Protein AF-A0A133YWJ7-F1 (afdb_monomer)

Sequence (205 aa):
YANGVYKGNLYKDGVDITANNYVNGIFYDENKRPANWWYDDGEAWYFFKYGKKLTGEGTDANGKHQFKNGKYLQGYKNNVFYQDGNPCNWWADDGYAWYFFKGGKKLTGYAVDGNGKRYFVNGKYANGVYNGNLYKDGVDASCNSYVNGIFYDENKKPANWWYDDGEAWYFFKNGKKLTGKGTDSNGKHQFKNGKYLTGYANNLF

Foldseek 3Di:
DDFQADPQFGDDPRDTDQAFADTPQFTAHNSSFGAQQWDQHPVGTFHDHRRFRDAAWDADPVGIFGGDRRFGDAADDPQAGDDRRFRAQQWDDRPPGTFHGRSRFGDAQWDQDPVGIFGGDSRFGDFADDPQFHGASRDGDAALEDTPQFHGHNSSFRDQQWDDSPVGTFHDHRRFRDAQWDQDPVGIAGGDRRDGDDDPPPDDD

Solvent-accessible surface area (backbone atoms only — not comparable to full-atom values): 11538 Å² total; per-residue (Å²): 116,52,72,42,80,54,99,90,40,34,20,50,82,59,41,79,54,77,59,64,44,73,39,97,79,30,33,25,38,70,83,67,40,57,27,69,42,76,43,71,78,85,86,51,75,29,33,24,51,79,10,32,59,30,65,46,82,49,71,59,98,92,42,81,32,32,26,46,75,11,34,62,24,72,45,76,54,95,85,28,32,24,46,82,14,33,60,25,69,43,78,43,70,78,85,86,52,76,29,32,21,48,76,11,32,60,29,65,46,80,50,71,55,99,90,40,75,29,33,27,47,74,12,36,63,25,68,42,72,55,97,92,40,39,18,42,79,11,33,86,45,70,56,54,36,73,33,93,78,31,31,22,30,84,84,62,39,59,25,70,42,78,44,65,71,86,84,52,75,30,31,24,50,77,12,30,60,29,67,46,82,48,71,59,98,91,41,80,45,47,27,53,72,13,36,77,60,76,87,84,80,88,81,78,135

Nearest PDB structures (foldseek):
  4nc0-assembly1_A  TM=2.814E-01  e=6.803E-05  Clostridioides difficile NAP07
  4nc1-assembly1_A  TM=3.451E-01  e=3.312E-03  Clostridioides difficile NAP07
  8ji0-assembly1_A  TM=2.334E-01  e=2.736E-04  Escherichia coli K-12
  7n9y-assembly1_A  TM=3.468E-01  e=6.643E-03  Clostridioides difficile
  4nbz-assembly1_A  TM=2.971E-01  e=5.359E-02  Clostridioides difficile

Radius of gyration: 31.42 Å; Cα contacts (8 Å, |Δi|>4): 425; chains: 1; bounding box: 76×27×89 Å

Secondary structure (DSSP, 8-state):
---EEETTEEEETTEE--SSEEETTEEE-TTSSB--SEEE-SSSEEEEETTEE--EEEEETTEEEEEETTEE--EEETTEEEETTEE--SEEE-SSSEEEEETTEE--EEEEETTEEEEEETTEE--EEETTEEEETTEEPPSSEEETTEEE-TTSSB--SEEE-SS-EEEEETTEE--EEEEETTEEEEEETTEE--S--SS--

Mean predicted aligned error: 7.0 Å

Structure (mmCIF, N/CA/C/O backbone):
data_AF-A0A133YWJ7-F1
#
_entry.id   AF-A0A133YWJ7-F1
#
loop_
_atom_site.group_PDB
_atom_site.id
_atom_site.type_symbol
_atom_site.label_atom_id
_atom_site.label_alt_id
_atom_site.label_comp_id
_atom_site.label_asym_id
_atom_site.label_entity_id
_atom_site.label_seq_id
_atom_site.pdbx_PDB_ins_code
_atom_site.Cartn_x
_atom_site.Cartn_y
_atom_site.Cartn_z
_atom_site.occupancy
_atom_site.B_iso_or_equiv
_atom_site.auth_seq_id
_atom_site.auth_comp_id
_atom_site.auth_asym_id
_atom_site.auth_atom_id
_atom_site.pdbx_PDB_model_num
ATOM 1 N N . TYR A 1 1 ? 17.029 -12.563 -47.677 1.00 65.06 1 TYR A N 1
ATOM 2 C CA . TYR A 1 1 ? 17.105 -11.088 -47.693 1.00 65.06 1 TYR A CA 1
ATOM 3 C C . TYR A 1 1 ? 17.969 -10.622 -46.530 1.00 65.06 1 TYR A C 1
ATOM 5 O O . TYR A 1 1 ? 18.006 -11.316 -45.520 1.00 65.06 1 TYR A O 1
ATOM 13 N N . ALA A 1 2 ? 18.732 -9.538 -46.689 1.00 70.06 2 ALA A N 1
ATOM 14 C CA . ALA A 1 2 ? 19.623 -9.045 -45.637 1.00 70.06 2 ALA A CA 1
ATOM 15 C C . ALA A 1 2 ? 18.807 -8.431 -44.486 1.00 70.06 2 ALA A C 1
ATOM 17 O O . ALA A 1 2 ? 17.955 -7.581 -44.734 1.00 70.06 2 ALA A O 1
ATOM 18 N N . ASN A 1 3 ? 19.082 -8.869 -43.254 1.00 79.75 3 ASN A N 1
ATOM 19 C CA . ASN A 1 3 ? 18.498 -8.343 -42.021 1.00 79.75 3 ASN A CA 1
ATOM 20 C C . ASN A 1 3 ? 19.629 -8.046 -41.031 1.00 79.75 3 ASN A C 1
ATOM 22 O O . ASN A 1 3 ? 20.323 -8.969 -40.601 1.00 79.75 3 ASN A O 1
ATOM 26 N N . GLY A 1 4 ? 19.820 -6.776 -40.678 1.00 79.50 4 GLY A N 1
ATOM 27 C CA . GLY A 1 4 ? 20.846 -6.321 -39.736 1.00 79.50 4 GLY A CA 1
ATOM 28 C C . GLY A 1 4 ? 21.771 -5.252 -40.314 1.00 79.50 4 GLY A C 1
ATOM 29 O O . GLY A 1 4 ? 21.503 -4.677 -41.368 1.00 79.50 4 GLY A O 1
ATOM 30 N N . VAL A 1 5 ? 22.863 -4.967 -39.601 1.00 81.44 5 VAL A N 1
ATOM 31 C CA . VAL A 1 5 ? 23.832 -3.945 -40.015 1.00 81.44 5 VAL A CA 1
ATOM 32 C C . VAL A 1 5 ? 24.815 -4.529 -41.031 1.00 81.44 5 VAL A C 1
ATOM 34 O O . VAL A 1 5 ? 25.518 -5.495 -40.738 1.00 81.44 5 VAL A O 1
ATOM 37 N N . TYR A 1 6 ? 24.905 -3.923 -42.212 1.00 82.31 6 TYR A N 1
ATOM 38 C CA . TYR A 1 6 ? 25.858 -4.281 -43.259 1.00 82.31 6 TYR A CA 1
ATOM 39 C C . TYR A 1 6 ? 26.487 -3.022 -43.855 1.00 82.31 6 TYR A C 1
ATOM 41 O O . TYR A 1 6 ? 25.778 -2.117 -44.285 1.00 82.31 6 TYR A O 1
ATOM 49 N N . LYS A 1 7 ? 27.826 -2.954 -43.867 1.00 84.38 7 LYS A N 1
ATOM 50 C CA . LYS A 1 7 ? 28.599 -1.790 -44.354 1.00 84.38 7 LYS A CA 1
ATOM 51 C C . LYS A 1 7 ? 28.110 -0.437 -43.790 1.00 84.38 7 LYS A C 1
ATOM 53 O O . LYS A 1 7 ? 28.123 0.567 -44.489 1.00 84.38 7 LYS A O 1
ATOM 58 N N . GLY A 1 8 ? 27.674 -0.416 -42.526 1.00 80.00 8 GLY A N 1
ATOM 59 C CA . GLY A 1 8 ? 27.181 0.795 -41.852 1.00 80.00 8 GLY A CA 1
ATOM 60 C C . GLY A 1 8 ? 25.720 1.161 -42.148 1.00 80.00 8 GLY A C 1
ATOM 61 O O . GLY A 1 8 ? 25.233 2.160 -41.626 1.00 80.00 8 GLY A O 1
ATOM 62 N N . ASN A 1 9 ? 25.007 0.355 -42.934 1.00 84.25 9 ASN A N 1
ATOM 63 C CA . ASN A 1 9 ? 23.579 0.513 -43.209 1.00 84.25 9 ASN A CA 1
ATOM 64 C C . ASN A 1 9 ? 22.761 -0.543 -42.472 1.00 84.25 9 ASN A C 1
ATOM 66 O O . ASN A 1 9 ? 23.254 -1.645 -42.231 1.00 84.25 9 ASN A O 1
ATOM 70 N N . LEU A 1 10 ? 21.529 -0.205 -42.094 1.00 85.50 10 LEU A N 1
ATOM 71 C CA . LEU A 1 10 ? 20.639 -1.097 -41.360 1.00 85.50 10 LEU A CA 1
ATOM 72 C C . LEU A 1 10 ? 19.588 -1.620 -42.331 1.00 85.50 10 LEU A C 1
ATOM 74 O O . LEU A 1 10 ? 18.776 -0.848 -42.822 1.00 85.50 10 LEU A O 1
ATOM 78 N N . TYR A 1 11 ? 19.584 -2.923 -42.589 1.00 85.00 11 TYR A N 1
ATOM 79 C CA . TYR A 1 11 ? 18.647 -3.527 -43.530 1.00 85.00 11 TYR A CA 1
ATOM 80 C C . TYR A 1 11 ? 17.537 -4.288 -42.816 1.00 85.00 11 TYR A C 1
ATOM 82 O O . TYR A 1 11 ? 17.804 -5.045 -41.877 1.00 85.00 11 TYR A O 1
ATOM 90 N N . LYS A 1 12 ? 16.309 -4.133 -43.312 1.00 86.31 12 LYS A N 1
ATOM 91 C CA . LYS A 1 12 ? 15.146 -4.954 -42.968 1.00 86.31 12 LYS A CA 1
ATOM 92 C C . LYS A 1 12 ? 14.494 -5.445 -44.252 1.00 86.31 12 LYS A C 1
ATOM 94 O O . LYS A 1 12 ? 14.131 -4.647 -45.108 1.00 86.31 12 LYS A O 1
ATOM 99 N N . ASP A 1 13 ? 14.415 -6.758 -44.408 1.00 86.50 13 ASP A N 1
ATOM 100 C CA . ASP A 1 13 ? 13.890 -7.445 -45.587 1.00 86.50 13 ASP A CA 1
ATOM 101 C C . ASP A 1 13 ? 14.530 -6.958 -46.901 1.00 86.50 13 ASP A C 1
ATOM 103 O O . ASP A 1 13 ? 13.908 -6.914 -47.958 1.00 86.50 13 ASP A O 1
ATOM 107 N N . GLY A 1 14 ? 15.826 -6.620 -46.841 1.00 82.19 14 GLY A N 1
ATOM 108 C CA . GLY A 1 14 ? 16.599 -6.107 -47.976 1.00 82.19 14 GLY A CA 1
ATOM 109 C C . GLY A 1 14 ? 16.454 -4.606 -48.251 1.00 82.19 14 GLY A C 1
ATOM 110 O O . GLY A 1 14 ? 17.109 -4.114 -49.166 1.00 82.19 14 GLY A O 1
ATOM 111 N N . VAL A 1 15 ? 15.664 -3.875 -47.460 1.00 84.38 15 VAL A N 1
ATOM 112 C CA . VAL A 1 15 ? 15.487 -2.417 -47.564 1.00 84.38 15 VAL A CA 1
ATOM 113 C C . VAL A 1 15 ? 16.365 -1.704 -46.537 1.00 84.38 15 VAL A C 1
ATOM 115 O O . VAL A 1 15 ? 16.374 -2.098 -45.373 1.00 84.38 15 VAL A O 1
ATOM 118 N N . ASP A 1 16 ? 17.109 -0.675 -46.960 1.00 84.75 16 ASP A N 1
ATOM 119 C CA . ASP A 1 16 ? 17.871 0.195 -46.049 1.00 84.75 16 ASP A CA 1
ATOM 120 C C . ASP A 1 16 ? 16.906 1.078 -45.248 1.00 84.75 16 ASP A C 1
ATOM 122 O O . ASP A 1 16 ? 16.029 1.738 -45.808 1.00 84.75 16 ASP A O 1
ATOM 126 N N . ILE A 1 17 ? 17.051 1.057 -43.930 1.00 83.12 17 ILE A N 1
ATOM 127 C CA . ILE A 1 17 ? 16.162 1.705 -42.975 1.00 83.12 17 ILE A CA 1
ATOM 128 C C . ILE A 1 17 ? 16.896 2.907 -42.380 1.00 83.12 17 ILE A C 1
ATOM 130 O O . ILE A 1 17 ? 17.969 2.782 -41.788 1.00 83.12 17 ILE A O 1
ATOM 134 N N . THR A 1 18 ? 16.291 4.084 -42.522 1.00 78.94 18 THR A N 1
ATOM 135 C CA . THR A 1 18 ? 16.864 5.371 -42.094 1.00 78.94 18 THR A CA 1
ATOM 136 C C . THR A 1 18 ? 16.248 5.927 -40.811 1.00 78.94 18 THR A C 1
ATOM 138 O O . THR A 1 18 ? 16.777 6.880 -40.250 1.00 78.94 18 THR A O 1
ATOM 141 N N . ALA A 1 19 ? 15.151 5.334 -40.337 1.00 82.31 19 ALA A N 1
ATOM 142 C CA . ALA A 1 19 ? 14.459 5.714 -39.109 1.00 82.31 19 ALA A CA 1
ATOM 143 C C . ALA A 1 19 ? 14.597 4.626 -38.036 1.00 82.31 19 ALA A C 1
ATOM 145 O O . ALA A 1 19 ? 14.927 3.480 -38.348 1.00 82.31 19 ALA A O 1
ATOM 146 N N . ASN A 1 20 ? 14.292 4.967 -36.780 1.00 86.56 20 ASN A N 1
ATOM 147 C CA . ASN A 1 20 ? 14.271 3.998 -35.686 1.00 86.56 20 ASN A CA 1
ATOM 148 C C . ASN A 1 20 ? 13.403 2.786 -36.059 1.00 86.56 20 ASN A C 1
ATOM 150 O O . ASN A 1 20 ? 12.271 2.942 -36.527 1.00 86.56 20 ASN A O 1
ATOM 154 N N . ASN A 1 21 ? 13.920 1.570 -35.886 1.00 88.81 21 ASN A N 1
ATOM 155 C CA . ASN A 1 21 ? 13.168 0.380 -36.273 1.00 88.81 21 ASN A CA 1
ATOM 156 C C . ASN A 1 21 ? 13.632 -0.881 -35.559 1.00 88.81 21 ASN A C 1
ATOM 158 O O . ASN A 1 21 ? 14.778 -1.010 -35.125 1.00 88.81 21 ASN A O 1
ATOM 162 N N . TYR A 1 22 ? 12.731 -1.857 -35.531 1.00 91.69 22 TYR A N 1
ATOM 163 C CA . TYR A 1 22 ? 13.053 -3.214 -35.134 1.00 91.69 22 TYR A CA 1
ATOM 164 C C . TYR A 1 22 ? 13.576 -4.018 -36.319 1.00 91.69 22 TYR A C 1
ATOM 166 O O . TYR A 1 22 ? 12.866 -4.214 -37.312 1.00 91.69 22 TYR A O 1
ATOM 174 N N . VAL A 1 23 ? 14.770 -4.580 -36.154 1.00 91.06 23 VAL A N 1
ATOM 175 C CA . VAL A 1 23 ? 15.363 -5.567 -37.059 1.00 91.06 23 VAL A CA 1
ATOM 176 C C . VAL A 1 23 ? 15.726 -6.802 -36.242 1.00 91.06 23 VAL A C 1
ATOM 178 O O . VAL A 1 23 ? 16.483 -6.711 -35.279 1.00 91.06 23 VAL A O 1
ATOM 181 N N . ASN A 1 24 ? 15.148 -7.959 -36.584 1.00 89.19 24 ASN A N 1
ATOM 182 C CA . ASN A 1 24 ? 15.329 -9.224 -35.852 1.00 89.19 24 ASN A CA 1
ATOM 183 C C . ASN A 1 24 ? 15.126 -9.101 -34.323 1.00 89.19 24 ASN A C 1
ATOM 185 O O . ASN A 1 24 ? 15.862 -9.691 -33.532 1.00 89.19 24 ASN A O 1
ATOM 189 N N . GLY A 1 25 ? 14.141 -8.304 -33.895 1.00 89.38 25 GLY A N 1
ATOM 190 C CA . GLY A 1 25 ? 13.827 -8.097 -32.476 1.00 89.38 25 GLY A CA 1
ATOM 191 C C . GLY A 1 25 ? 14.807 -7.195 -31.713 1.00 89.38 25 GLY A C 1
ATOM 192 O O . GLY A 1 25 ? 14.712 -7.106 -30.490 1.00 89.38 25 GLY A O 1
ATOM 193 N N . ILE A 1 26 ? 15.730 -6.527 -32.409 1.00 94.81 26 ILE A N 1
ATOM 194 C CA . ILE A 1 26 ? 16.601 -5.482 -31.864 1.00 94.81 26 ILE A CA 1
ATOM 195 C C . ILE A 1 26 ? 16.109 -4.135 -32.382 1.00 94.81 26 ILE A C 1
ATOM 197 O O . ILE A 1 26 ? 15.955 -3.949 -33.588 1.00 94.81 26 ILE A O 1
ATOM 201 N N . PHE A 1 27 ? 15.848 -3.213 -31.465 1.00 95.44 27 PHE A N 1
ATOM 202 C CA . PHE A 1 27 ? 15.519 -1.833 -31.773 1.00 95.44 27 PHE A CA 1
ATOM 203 C C . PHE A 1 27 ? 16.800 -1.040 -32.015 1.00 95.44 27 PHE A C 1
ATOM 205 O O . PHE A 1 27 ? 17.697 -1.020 -31.163 1.00 95.44 27 PHE A O 1
ATOM 212 N N . TYR A 1 28 ? 16.880 -0.410 -33.177 1.00 93.88 28 TYR A N 1
ATOM 213 C CA . TYR A 1 28 ? 17.980 0.459 -33.562 1.00 93.88 28 TYR A CA 1
ATOM 214 C C . TYR A 1 28 ? 17.525 1.913 -33.552 1.00 93.88 28 TYR A C 1
ATOM 216 O O . TYR A 1 28 ? 16.399 2.213 -33.949 1.00 93.88 28 TYR A O 1
ATOM 224 N N . ASP A 1 29 ? 18.417 2.792 -33.109 1.00 90.62 29 ASP A N 1
ATOM 225 C CA . ASP A 1 29 ? 18.231 4.235 -33.193 1.00 90.62 29 ASP A CA 1
ATOM 226 C C . ASP A 1 29 ? 18.556 4.785 -34.595 1.00 90.62 29 ASP A C 1
ATOM 228 O O . ASP A 1 29 ? 19.026 4.069 -35.483 1.00 90.62 29 ASP A O 1
ATOM 232 N N . GLU A 1 30 ? 18.337 6.084 -34.781 1.00 86.56 30 GLU A N 1
ATOM 233 C CA . GLU A 1 30 ? 18.621 6.841 -36.007 1.00 86.56 30 GLU A CA 1
ATOM 234 C C . GLU A 1 30 ? 20.092 6.760 -36.443 1.00 86.56 30 GLU A C 1
ATOM 236 O O . GLU A 1 30 ? 20.419 6.896 -37.621 1.00 86.56 30 GLU A O 1
ATOM 241 N N . ASN A 1 31 ? 20.990 6.467 -35.500 1.00 88.00 31 ASN A N 1
ATOM 242 C CA . ASN A 1 31 ? 22.411 6.274 -35.750 1.00 88.00 31 ASN A CA 1
ATOM 243 C C . ASN A 1 31 ? 22.755 4.814 -36.076 1.00 88.00 31 ASN A C 1
ATOM 245 O O . ASN A 1 31 ? 23.937 4.454 -36.083 1.00 88.00 31 ASN A O 1
ATOM 249 N N . LYS A 1 32 ? 21.747 3.967 -36.324 1.00 88.44 32 LYS A N 1
ATOM 250 C CA . LYS A 1 32 ? 21.881 2.544 -36.665 1.00 88.44 32 LYS A CA 1
ATOM 251 C C . LYS A 1 32 ? 22.604 1.751 -35.572 1.00 88.44 32 LYS A C 1
ATOM 253 O O . LYS A 1 32 ? 23.238 0.728 -35.845 1.00 88.44 32 LYS A O 1
ATOM 258 N N . ARG A 1 33 ? 22.505 2.201 -34.317 1.00 90.75 33 ARG A N 1
ATOM 259 C CA . ARG A 1 33 ? 23.056 1.526 -33.136 1.00 90.75 33 ARG A CA 1
ATOM 260 C C . ARG A 1 33 ? 21.929 0.869 -32.340 1.00 90.75 33 ARG A C 1
ATOM 262 O O . ARG A 1 33 ? 20.843 1.437 -32.255 1.00 90.75 33 ARG A O 1
ATOM 269 N N . PRO A 1 34 ? 22.149 -0.319 -31.743 1.00 94.19 34 PRO A N 1
ATOM 270 C CA . PRO A 1 34 ? 21.176 -0.897 -30.825 1.00 94.19 34 PRO A CA 1
ATOM 271 C C . PRO A 1 34 ? 20.862 0.092 -29.701 1.00 94.19 34 PRO A C 1
ATOM 273 O O . PRO A 1 34 ? 21.772 0.551 -29.007 1.00 94.19 34 PRO A O 1
ATOM 276 N N . ALA A 1 35 ? 19.583 0.400 -29.515 1.00 96.25 35 ALA A N 1
ATOM 277 C CA . ALA A 1 35 ? 19.130 1.396 -28.557 1.00 96.25 35 ALA A CA 1
ATOM 278 C C . ALA A 1 35 ? 19.584 1.071 -27.125 1.00 96.25 35 ALA A C 1
ATOM 280 O O . ALA A 1 35 ? 19.478 -0.065 -26.654 1.00 96.25 35 ALA A O 1
ATOM 281 N N . ASN A 1 36 ? 20.094 2.075 -26.416 1.00 96.31 36 ASN A N 1
ATOM 282 C CA . ASN A 1 36 ? 20.648 1.904 -25.071 1.00 96.31 36 ASN A CA 1
ATOM 283 C C . ASN A 1 36 ? 20.234 3.040 -24.124 1.00 96.31 36 ASN A C 1
ATOM 285 O O . ASN A 1 36 ? 21.063 3.582 -23.395 1.00 96.31 36 ASN A O 1
ATOM 289 N N . TRP A 1 37 ? 18.967 3.446 -24.214 1.00 96.88 37 TRP A N 1
ATOM 290 C CA . TRP A 1 37 ? 18.358 4.522 -23.435 1.00 96.88 37 TRP A CA 1
ATOM 291 C C . TRP A 1 37 ? 16.828 4.488 -23.573 1.00 96.88 37 TRP A C 1
ATOM 293 O O . TRP A 1 37 ? 16.269 3.519 -24.086 1.00 96.88 37 TRP A O 1
ATOM 303 N N . TRP A 1 38 ? 16.148 5.547 -23.139 1.00 97.50 38 TRP A N 1
ATOM 304 C CA . TRP A 1 38 ? 14.760 5.830 -23.492 1.00 97.50 38 TRP A CA 1
ATOM 305 C C . TRP A 1 38 ? 14.619 6.158 -24.981 1.00 97.50 38 TRP A C 1
ATOM 307 O O . TRP A 1 38 ? 15.254 7.091 -25.465 1.00 97.50 38 TRP A O 1
ATOM 317 N N . TYR A 1 39 ? 13.755 5.423 -25.677 1.00 96.69 39 TYR A N 1
ATOM 318 C CA . TYR A 1 39 ? 13.345 5.716 -27.049 1.00 96.69 39 TYR A CA 1
ATOM 319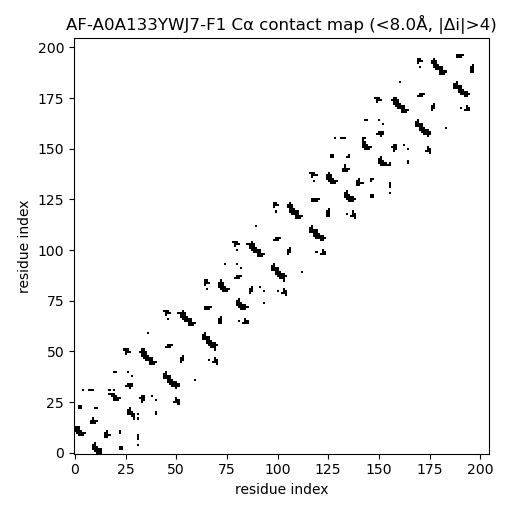 C C . TYR A 1 39 ? 11.846 5.482 -27.214 1.00 96.69 39 TYR A C 1
ATOM 321 O O . TYR A 1 39 ? 11.288 4.576 -26.590 1.00 96.69 39 TYR A O 1
ATOM 329 N N . ASP A 1 40 ? 11.218 6.274 -28.077 1.00 95.31 40 ASP A N 1
ATOM 330 C CA . ASP A 1 40 ? 9.896 5.974 -28.618 1.00 95.31 40 ASP A CA 1
ATOM 331 C C . ASP A 1 40 ? 10.038 4.946 -29.746 1.00 95.31 40 ASP A C 1
ATOM 333 O O . ASP A 1 40 ? 10.771 5.174 -30.714 1.00 95.31 40 ASP A O 1
ATOM 337 N N . ASP A 1 41 ? 9.382 3.797 -29.598 1.00 94.00 41 ASP A N 1
ATOM 338 C CA . ASP A 1 41 ? 9.412 2.724 -30.593 1.00 94.00 41 ASP A CA 1
ATOM 339 C C . ASP A 1 41 ? 8.227 2.749 -31.569 1.00 94.00 41 ASP A C 1
ATOM 341 O O . ASP A 1 41 ? 8.074 1.827 -32.374 1.00 94.00 41 ASP A O 1
ATOM 345 N N . GLY A 1 42 ? 7.420 3.812 -31.514 1.00 92.19 42 GLY A N 1
ATOM 346 C CA . GLY A 1 42 ? 6.211 4.013 -32.307 1.00 92.19 42 GLY A CA 1
ATOM 347 C C . GLY A 1 42 ? 4.929 3.596 -31.586 1.00 92.19 42 GLY A C 1
ATOM 348 O O . GLY A 1 42 ? 3.848 3.999 -32.009 1.00 92.19 42 GLY A O 1
ATOM 349 N N . GLU A 1 43 ? 5.027 2.820 -30.502 1.00 93.94 43 GLU A N 1
ATOM 350 C CA . GLU A 1 43 ? 3.898 2.514 -29.615 1.00 93.94 43 GLU A CA 1
ATOM 351 C C . GLU A 1 43 ? 3.939 3.400 -28.365 1.00 93.94 43 GLU A C 1
ATOM 353 O O . GLU A 1 43 ? 2.931 3.991 -27.975 1.00 93.94 43 GLU A O 1
ATOM 358 N N . ALA A 1 44 ? 5.108 3.485 -27.725 1.00 96.69 44 ALA A N 1
ATOM 359 C CA . ALA A 1 44 ? 5.353 4.351 -26.580 1.00 96.69 44 ALA A CA 1
ATOM 360 C C . ALA A 1 44 ? 6.860 4.499 -26.307 1.00 96.69 44 ALA A C 1
ATOM 362 O O . ALA A 1 44 ? 7.711 3.857 -26.915 1.00 96.69 44 ALA A O 1
ATOM 363 N N . TRP A 1 45 ? 7.190 5.273 -25.273 1.00 97.25 45 TRP A N 1
ATOM 364 C CA . TRP A 1 45 ? 8.548 5.354 -24.737 1.00 97.25 45 TRP A CA 1
ATOM 365 C C . TRP A 1 45 ? 8.935 4.116 -23.929 1.00 97.25 45 TRP A C 1
ATOM 367 O O . TRP A 1 45 ? 8.262 3.779 -22.952 1.00 97.25 45 TRP A O 1
ATOM 377 N N . TYR A 1 46 ? 10.050 3.478 -24.266 1.00 98.12 46 TYR A N 1
ATOM 378 C CA . TYR A 1 46 ? 10.617 2.360 -23.514 1.00 98.12 46 TYR A CA 1
ATOM 379 C C . TYR A 1 46 ? 12.105 2.578 -23.255 1.00 98.12 46 TYR A C 1
ATOM 381 O O . TYR A 1 46 ? 12.820 3.155 -24.069 1.00 98.12 46 TYR A O 1
ATOM 389 N N . PHE A 1 47 ? 12.581 2.086 -22.119 1.00 98.25 47 PHE A N 1
ATOM 390 C CA . PHE A 1 47 ? 13.990 2.006 -21.796 1.00 98.25 47 PHE A CA 1
ATOM 391 C C . PHE A 1 47 ? 14.585 0.743 -22.415 1.00 98.25 47 PHE A C 1
ATOM 393 O O . PHE A 1 47 ? 14.168 -0.382 -22.109 1.00 98.25 47 PHE A O 1
ATOM 400 N N . PHE A 1 48 ? 15.573 0.924 -23.278 1.00 98.12 48 PHE A N 1
ATOM 401 C CA . PHE A 1 48 ? 16.275 -0.142 -23.970 1.00 98.12 48 PHE A CA 1
ATOM 402 C C . PHE A 1 48 ? 17.674 -0.348 -23.400 1.00 98.12 48 PHE A C 1
ATOM 404 O O . PHE A 1 48 ? 18.342 0.589 -22.967 1.00 98.12 48 PHE A O 1
ATOM 411 N N . LYS A 1 49 ? 18.142 -1.593 -23.458 1.00 97.56 49 LYS A N 1
ATOM 412 C CA . LYS A 1 49 ? 19.540 -1.957 -23.246 1.00 97.56 49 LYS A CA 1
ATOM 413 C C . LYS A 1 49 ? 19.954 -2.947 -24.323 1.00 97.56 49 LYS A C 1
ATOM 415 O O . LYS A 1 49 ? 19.313 -3.987 -24.480 1.00 97.56 49 LYS A O 1
ATOM 420 N N . TYR A 1 50 ? 21.000 -2.616 -25.076 1.00 95.81 50 TYR A N 1
ATOM 421 C CA . TYR A 1 50 ? 21.453 -3.400 -26.236 1.00 95.81 50 TYR A CA 1
ATOM 422 C C . TYR A 1 50 ? 20.323 -3.696 -27.245 1.00 95.81 50 TYR A C 1
ATOM 424 O O . TYR A 1 50 ? 20.180 -4.812 -27.744 1.00 95.81 50 TYR A O 1
ATOM 432 N N . GLY A 1 51 ? 19.482 -2.691 -27.495 1.00 95.81 51 GLY A N 1
ATOM 433 C CA . GLY A 1 51 ? 18.349 -2.718 -28.417 1.00 95.81 51 GLY A CA 1
ATOM 434 C C . GLY A 1 51 ? 17.163 -3.576 -27.974 1.00 95.81 51 GLY A C 1
ATOM 435 O O . GLY A 1 51 ? 16.248 -3.792 -28.760 1.00 95.81 51 GLY A O 1
ATOM 436 N N . LYS A 1 52 ? 17.129 -4.059 -26.727 1.00 97.56 52 LYS A N 1
ATOM 437 C CA . LYS A 1 52 ? 15.969 -4.769 -26.160 1.00 97.56 52 LYS A CA 1
ATOM 438 C C . LYS A 1 52 ? 15.336 -3.965 -25.034 1.00 97.56 52 LYS A C 1
ATOM 440 O O . LYS A 1 52 ? 16.058 -3.385 -24.225 1.00 97.56 52 LYS A O 1
ATOM 445 N N . LYS A 1 53 ? 14.001 -3.977 -24.945 1.00 98.19 53 LYS A N 1
ATOM 446 C CA . LYS A 1 53 ? 13.259 -3.400 -23.813 1.00 98.19 53 LYS A CA 1
ATOM 447 C C . LYS A 1 53 ? 13.777 -4.014 -22.510 1.00 98.19 53 LYS A C 1
ATOM 449 O O . LYS A 1 53 ? 13.756 -5.235 -22.335 1.00 98.19 53 LYS A O 1
ATOM 454 N N . LEU A 1 54 ? 14.281 -3.183 -21.604 1.00 98.25 54 LEU A N 1
ATOM 455 C CA . LEU A 1 54 ? 14.972 -3.656 -20.410 1.00 98.25 54 LEU A CA 1
ATOM 456 C C . LEU A 1 54 ? 13.997 -4.321 -19.430 1.00 98.25 54 LEU A C 1
ATOM 458 O O . LEU A 1 54 ? 12.973 -3.755 -19.057 1.00 98.25 54 LEU A O 1
ATOM 462 N N . THR A 1 55 ? 14.359 -5.506 -18.948 1.00 97.75 55 THR A N 1
ATOM 463 C CA . THR A 1 55 ? 13.796 -6.081 -17.723 1.00 97.75 55 THR A CA 1
ATOM 464 C C . THR A 1 55 ? 14.937 -6.323 -16.750 1.00 97.75 55 THR A C 1
ATOM 466 O O . THR A 1 55 ? 15.906 -6.997 -17.088 1.00 97.75 55 THR A O 1
ATOM 469 N N . GLY A 1 56 ? 14.830 -5.766 -15.548 1.00 96.88 56 GLY A N 1
ATOM 470 C CA . GLY A 1 56 ? 15.910 -5.752 -14.569 1.00 96.88 56 GLY A CA 1
ATOM 471 C C . GLY A 1 56 ? 16.391 -4.342 -14.270 1.00 96.88 56 GLY A C 1
ATOM 472 O O . GLY A 1 56 ? 15.630 -3.387 -14.338 1.00 96.88 56 GLY A O 1
ATOM 473 N N . GLU A 1 57 ? 17.647 -4.227 -13.876 1.00 97.75 57 GLU A N 1
ATOM 474 C CA . GLU A 1 57 ? 18.215 -2.983 -13.375 1.00 97.75 57 GLU A CA 1
ATOM 475 C C . GLU A 1 57 ? 18.793 -2.119 -14.503 1.00 97.75 57 GLU A C 1
ATOM 477 O O . GLU A 1 57 ? 19.540 -2.614 -15.355 1.00 97.75 57 GLU A O 1
ATOM 482 N N . GLY A 1 58 ? 18.458 -0.830 -14.492 1.00 97.31 58 GLY A N 1
ATOM 483 C CA . GLY A 1 58 ? 18.951 0.171 -15.435 1.00 97.31 58 GLY A CA 1
ATOM 484 C C . GLY A 1 58 ? 19.212 1.504 -14.744 1.00 97.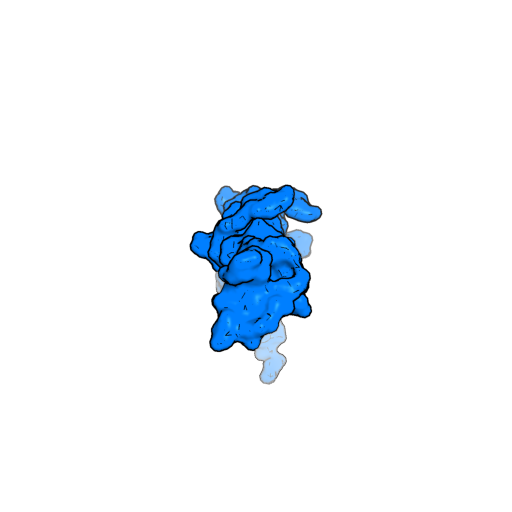31 58 GLY A C 1
ATOM 485 O O . GLY A 1 58 ? 18.747 1.727 -13.627 1.00 97.31 58 GLY A O 1
ATOM 486 N N . THR A 1 59 ? 19.956 2.375 -15.417 1.00 97.75 59 THR A N 1
ATOM 487 C CA . THR A 1 59 ? 20.238 3.730 -14.942 1.00 97.75 59 THR A CA 1
ATOM 488 C C . THR A 1 59 ? 19.855 4.706 -16.035 1.00 97.75 59 THR A C 1
ATOM 490 O O . THR A 1 59 ? 20.353 4.574 -17.153 1.00 97.75 59 THR A O 1
ATOM 493 N N . ASP A 1 60 ? 18.997 5.666 -15.712 1.00 96.50 60 ASP A N 1
ATOM 494 C CA . ASP A 1 60 ? 18.704 6.806 -16.573 1.00 96.50 60 ASP A CA 1
ATOM 495 C C . ASP A 1 60 ? 19.112 8.126 -15.899 1.00 96.50 60 ASP A C 1
ATOM 497 O O . ASP A 1 60 ? 19.877 8.131 -14.932 1.00 96.50 60 ASP A O 1
ATOM 501 N N . ALA A 1 61 ? 18.640 9.258 -16.426 1.00 96.62 61 ALA A N 1
ATOM 502 C CA . ALA A 1 61 ? 18.952 10.579 -15.887 1.00 96.62 61 ALA A CA 1
ATOM 503 C C . ALA A 1 61 ? 18.464 10.790 -14.438 1.00 96.62 61 ALA A C 1
ATOM 505 O O . ALA A 1 61 ? 19.035 11.613 -13.726 1.00 96.62 61 ALA A O 1
ATOM 506 N N . ASN A 1 62 ? 17.453 10.040 -13.988 1.00 94.56 62 ASN A N 1
ATOM 507 C CA . ASN A 1 62 ? 16.892 10.110 -12.635 1.00 94.56 62 ASN A CA 1
ATOM 508 C C . ASN A 1 62 ? 17.555 9.116 -11.668 1.00 94.56 62 ASN A C 1
ATOM 510 O O . ASN A 1 62 ? 17.238 9.087 -10.476 1.00 94.56 62 ASN A O 1
ATOM 514 N N . GLY A 1 63 ? 18.513 8.332 -12.163 1.00 96.50 63 GLY A N 1
ATOM 515 C CA . GLY A 1 63 ? 19.296 7.397 -11.381 1.00 96.50 63 GLY A CA 1
ATOM 516 C C . GLY A 1 63 ? 18.938 5.948 -11.671 1.00 96.50 63 GLY A C 1
ATOM 517 O O . GLY A 1 63 ? 18.602 5.556 -12.787 1.00 96.50 63 GLY A O 1
ATOM 518 N N . LYS A 1 64 ? 19.149 5.113 -10.658 1.00 97.81 64 LYS A N 1
ATOM 519 C C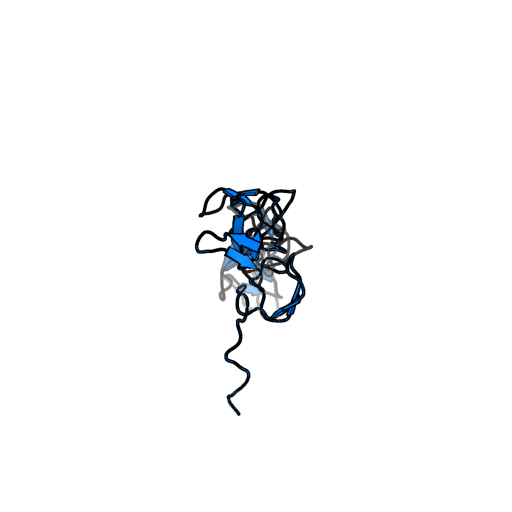A . LYS A 1 64 ? 19.121 3.660 -10.777 1.00 97.81 64 LYS A CA 1
ATOM 520 C C . LYS A 1 64 ? 17.732 3.123 -10.445 1.00 97.81 64 LYS A C 1
ATOM 522 O O . LYS A 1 64 ? 17.263 3.295 -9.323 1.00 97.81 64 LYS A O 1
ATOM 527 N N . HIS A 1 65 ? 17.129 2.391 -11.376 1.00 97.88 65 HIS A N 1
ATOM 528 C CA . HIS A 1 65 ? 15.753 1.907 -11.272 1.00 97.88 65 HIS A CA 1
ATOM 529 C C . HIS A 1 65 ? 15.617 0.443 -11.710 1.00 97.88 65 HIS A C 1
ATOM 531 O O . HIS A 1 65 ? 16.464 -0.122 -12.408 1.00 97.88 65 HIS A O 1
ATOM 537 N N . GLN A 1 66 ? 14.526 -0.191 -11.287 1.00 98.25 66 GLN A N 1
ATOM 538 C CA . GLN A 1 66 ? 14.076 -1.470 -11.824 1.00 98.25 66 GLN A CA 1
ATOM 539 C C . GLN A 1 66 ? 13.103 -1.237 -12.976 1.00 98.25 66 GLN A C 1
ATOM 541 O O . GLN A 1 66 ? 12.222 -0.385 -12.900 1.00 98.25 66 GLN A O 1
ATOM 546 N N . PHE A 1 67 ? 13.231 -2.055 -14.011 1.00 98.44 67 PHE A N 1
ATOM 547 C CA . PHE A 1 67 ? 12.419 -2.012 -15.213 1.00 98.44 67 PHE A CA 1
ATOM 548 C C . PHE A 1 67 ? 11.755 -3.363 -15.467 1.00 98.44 67 PHE A C 1
ATOM 550 O O . PHE A 1 67 ? 12.299 -4.425 -15.137 1.00 98.44 67 PHE A O 1
ATOM 557 N N . LYS A 1 68 ? 10.586 -3.323 -16.101 1.00 98.06 68 LYS A N 1
ATOM 558 C CA . LYS A 1 68 ? 9.880 -4.483 -16.643 1.00 98.06 68 LYS A CA 1
ATOM 559 C C . LYS A 1 68 ? 9.402 -4.137 -18.043 1.00 98.06 68 LYS A C 1
ATOM 561 O O . LYS A 1 68 ? 8.615 -3.213 -18.217 1.00 98.06 68 LYS A O 1
ATOM 566 N N . ASN A 1 69 ? 9.887 -4.886 -19.030 1.00 97.25 69 ASN A N 1
ATOM 567 C CA . ASN A 1 69 ? 9.579 -4.667 -20.443 1.00 97.25 69 ASN A CA 1
ATOM 568 C C . ASN A 1 69 ? 9.760 -3.199 -20.886 1.00 97.25 69 ASN A C 1
ATOM 570 O O . ASN A 1 69 ? 8.898 -2.616 -21.535 1.00 97.25 69 ASN A O 1
ATOM 574 N N . GLY A 1 70 ? 10.874 -2.583 -20.486 1.00 97.81 70 GLY A N 1
ATOM 575 C CA . GLY A 1 70 ? 11.246 -1.219 -20.859 1.00 97.81 70 GLY A CA 1
ATOM 576 C C . GLY A 1 70 ? 10.445 -0.117 -20.165 1.00 97.81 70 GLY A C 1
ATOM 577 O O . GLY A 1 70 ? 10.660 1.051 -20.452 1.00 97.81 70 GLY A O 1
ATOM 578 N N . LYS A 1 71 ? 9.542 -0.437 -19.241 1.00 98.38 71 LYS A N 1
ATOM 579 C CA . LYS A 1 71 ? 8.901 0.554 -18.368 1.00 98.38 71 LYS A CA 1
ATOM 580 C C . LYS A 1 71 ? 9.496 0.462 -16.975 1.00 98.38 71 LYS A C 1
ATOM 582 O O . LYS A 1 71 ? 9.991 -0.601 -16.594 1.00 98.38 71 LYS A O 1
ATOM 587 N N . TYR A 1 72 ? 9.423 1.544 -16.206 1.00 98.19 72 TYR A N 1
ATOM 588 C CA . TYR A 1 72 ? 9.698 1.465 -14.778 1.00 98.19 72 TYR A CA 1
ATOM 589 C C . TYR A 1 72 ? 8.835 0.377 -14.133 1.00 98.19 72 TYR A C 1
ATOM 591 O O . TYR A 1 72 ? 7.664 0.197 -14.470 1.00 98.19 72 TYR A O 1
ATOM 599 N N . LEU A 1 73 ? 9.435 -0.395 -13.232 1.00 98.25 73 LEU A N 1
ATOM 600 C CA . LEU A 1 73 ? 8.748 -1.481 -12.555 1.00 98.25 73 LEU A CA 1
ATOM 601 C C . LEU A 1 73 ? 7.685 -0.914 -11.604 1.00 98.25 73 LEU A C 1
ATOM 603 O O . LEU A 1 73 ? 8.013 -0.188 -10.667 1.00 98.25 73 LEU A O 1
ATOM 607 N N . GLN A 1 74 ? 6.443 -1.342 -11.813 1.00 97.50 74 GLN A N 1
ATOM 608 C CA . GLN A 1 74 ? 5.340 -1.212 -10.868 1.00 97.50 74 GLN A CA 1
ATOM 609 C C . GLN A 1 74 ? 4.998 -2.606 -10.326 1.00 97.50 74 GLN A C 1
ATOM 611 O O . GLN A 1 74 ? 4.772 -3.539 -11.105 1.00 97.50 74 GLN A O 1
ATOM 616 N N . GLY A 1 75 ? 4.958 -2.759 -9.004 1.00 97.56 75 GLY A N 1
ATOM 617 C CA . GLY A 1 75 ? 4.571 -4.003 -8.339 1.00 97.56 75 GLY A CA 1
ATOM 618 C C . GLY A 1 75 ? 5.712 -4.745 -7.643 1.00 97.56 75 GLY A C 1
ATOM 619 O O . GLY A 1 75 ? 6.799 -4.216 -7.411 1.00 97.56 75 GLY A O 1
ATOM 620 N N . TYR A 1 76 ? 5.446 -5.995 -7.265 1.00 97.56 76 TYR A N 1
ATOM 621 C CA . TYR A 1 76 ? 6.371 -6.792 -6.463 1.00 97.56 76 TYR A CA 1
ATOM 622 C C . TYR A 1 76 ? 7.507 -7.420 -7.275 1.00 97.56 76 TYR A C 1
ATOM 624 O O . TYR A 1 76 ? 7.295 -8.054 -8.308 1.00 97.56 76 TYR A O 1
ATOM 632 N N . LYS A 1 77 ? 8.718 -7.337 -6.721 1.00 97.00 77 LYS A N 1
ATOM 633 C CA . LYS A 1 77 ? 9.887 -8.130 -7.109 1.00 97.00 77 LYS A CA 1
ATOM 634 C C . LYS A 1 77 ? 10.634 -8.540 -5.847 1.00 97.00 77 LYS A C 1
ATOM 636 O O . LYS A 1 77 ? 11.005 -7.687 -5.050 1.00 97.00 77 LYS A O 1
ATOM 641 N N . ASN A 1 78 ? 10.854 -9.842 -5.657 1.00 95.62 78 ASN A N 1
ATOM 642 C CA . ASN A 1 78 ? 11.560 -10.392 -4.490 1.00 95.62 78 ASN A CA 1
ATOM 643 C C . ASN A 1 78 ? 11.015 -9.863 -3.145 1.00 95.62 78 ASN A C 1
ATOM 645 O O . ASN A 1 78 ? 11.781 -9.445 -2.279 1.00 95.62 78 ASN A O 1
ATOM 649 N N . ASN A 1 79 ? 9.686 -9.849 -2.982 1.00 95.88 79 ASN A N 1
ATOM 650 C CA . ASN A 1 79 ? 8.983 -9.338 -1.793 1.00 95.88 79 ASN A CA 1
ATOM 651 C C . ASN A 1 79 ? 9.209 -7.845 -1.474 1.00 95.88 79 ASN A C 1
ATOM 653 O O . ASN A 1 79 ? 8.888 -7.394 -0.375 1.00 95.88 79 ASN A O 1
ATOM 657 N N . VAL A 1 80 ? 9.731 -7.071 -2.426 1.00 98.06 80 VAL A N 1
ATOM 658 C CA . VAL A 1 80 ? 9.830 -5.611 -2.361 1.00 98.06 80 VAL A CA 1
ATOM 659 C C . VAL A 1 80 ? 8.841 -5.038 -3.367 1.00 98.06 80 VAL A C 1
ATOM 661 O O . VAL A 1 80 ? 8.840 -5.429 -4.535 1.00 98.06 80 VAL A O 1
ATOM 664 N N . PHE A 1 81 ? 7.970 -4.150 -2.906 1.00 98.50 81 PHE A N 1
ATOM 665 C CA . PHE A 1 81 ? 7.042 -3.418 -3.753 1.00 98.50 81 PHE A CA 1
ATOM 666 C C . PHE A 1 81 ? 7.743 -2.211 -4.369 1.00 98.50 81 PHE A C 1
ATOM 668 O O . PHE A 1 81 ? 8.324 -1.387 -3.654 1.00 98.50 81 PHE A O 1
ATOM 675 N N . TYR A 1 82 ? 7.682 -2.119 -5.691 1.00 98.50 82 TYR A N 1
ATOM 676 C CA . TYR A 1 82 ? 8.237 -1.022 -6.460 1.00 98.50 82 TYR A CA 1
ATOM 677 C C . TYR A 1 82 ? 7.127 -0.121 -6.992 1.00 98.50 82 TYR A C 1
ATOM 679 O O . TYR A 1 82 ? 6.092 -0.602 -7.456 1.00 98.50 82 TYR A O 1
ATOM 687 N N . GLN A 1 83 ? 7.388 1.178 -6.948 1.00 97.62 83 GLN A N 1
ATOM 688 C CA . GLN A 1 83 ? 6.616 2.208 -7.622 1.00 97.62 83 GLN A CA 1
ATOM 689 C C . GLN A 1 83 ? 7.591 3.075 -8.408 1.00 97.62 83 GLN A C 1
ATOM 691 O O . GLN A 1 83 ? 8.638 3.455 -7.878 1.00 97.62 83 GLN A O 1
ATOM 696 N N . ASP A 1 84 ? 7.288 3.306 -9.683 1.00 96.44 84 ASP A N 1
ATOM 697 C CA . ASP A 1 84 ? 8.166 4.042 -10.601 1.00 96.44 84 ASP A CA 1
ATOM 698 C C . ASP A 1 84 ? 9.610 3.511 -10.581 1.00 96.44 84 ASP A C 1
ATOM 700 O O . ASP A 1 84 ? 10.588 4.253 -10.554 1.00 96.44 84 ASP A O 1
ATOM 704 N N . GLY A 1 85 ? 9.756 2.181 -10.532 1.00 97.56 85 GLY A N 1
ATOM 705 C CA . GLY A 1 85 ? 11.056 1.515 -10.585 1.00 97.56 85 GLY A CA 1
ATOM 706 C C . GLY A 1 85 ? 11.878 1.606 -9.299 1.00 97.56 85 GLY A C 1
ATOM 707 O O . GLY A 1 85 ? 12.977 1.047 -9.252 1.00 97.56 85 GLY A O 1
ATOM 708 N N . ASN A 1 86 ? 11.350 2.214 -8.234 1.00 98.25 86 ASN A N 1
ATOM 709 C CA . ASN A 1 86 ? 12.015 2.372 -6.940 1.00 98.25 86 ASN A CA 1
ATOM 710 C C . ASN A 1 86 ? 11.270 1.623 -5.828 1.00 98.25 86 ASN A C 1
ATOM 712 O O . ASN A 1 86 ? 10.045 1.534 -5.884 1.00 98.25 86 ASN A O 1
ATOM 716 N N . PRO A 1 87 ? 11.957 1.101 -4.791 1.00 98.19 87 PRO A N 1
ATOM 717 C CA . PRO A 1 87 ? 11.274 0.588 -3.608 1.00 98.19 87 PRO A CA 1
ATOM 718 C C . PRO A 1 87 ? 10.354 1.667 -3.028 1.00 98.19 87 PRO A C 1
ATOM 720 O O . PRO A 1 87 ? 10.806 2.771 -2.717 1.00 98.19 87 PRO A O 1
ATOM 723 N N . CYS A 1 88 ? 9.067 1.358 -2.886 1.00 98.44 88 CYS A N 1
ATOM 724 C CA . CYS A 1 88 ? 8.079 2.345 -2.466 1.00 98.44 88 CYS A CA 1
ATOM 725 C C . CYS A 1 88 ? 8.330 2.799 -1.014 1.00 98.44 88 CYS A C 1
ATOM 727 O O . CYS A 1 88 ? 8.604 1.987 -0.126 1.00 98.44 88 CYS A O 1
ATOM 729 N N . ASN A 1 89 ? 8.246 4.105 -0.767 1.00 97.94 89 ASN A N 1
ATOM 730 C CA . ASN A 1 89 ? 8.421 4.721 0.555 1.00 97.94 89 ASN A CA 1
ATOM 731 C C . ASN A 1 89 ? 7.204 5.567 0.961 1.00 97.94 89 ASN A C 1
ATOM 733 O O . ASN A 1 89 ? 7.336 6.525 1.720 1.00 97.94 89 ASN A O 1
ATOM 737 N N . TRP A 1 90 ? 6.036 5.242 0.408 1.00 98.25 90 TRP A N 1
ATOM 738 C CA . TRP A 1 90 ? 4.812 6.004 0.604 1.00 98.25 90 TRP A CA 1
ATOM 739 C C . TRP A 1 90 ? 3.569 5.110 0.552 1.00 98.25 90 TRP A C 1
ATOM 741 O O . TRP A 1 90 ? 3.669 3.884 0.473 1.00 98.25 90 TRP A O 1
ATOM 751 N N . TRP A 1 91 ? 2.392 5.729 0.619 1.00 98.25 91 TRP A N 1
ATOM 752 C CA . TRP A 1 91 ? 1.126 5.084 0.291 1.00 98.25 91 TRP A CA 1
ATOM 753 C C . TRP A 1 91 ? 1.090 4.670 -1.181 1.00 98.25 91 TRP A C 1
ATOM 755 O O . TRP A 1 91 ? 1.282 5.506 -2.063 1.00 98.25 91 TRP A O 1
ATOM 765 N N . ALA A 1 92 ? 0.783 3.401 -1.432 1.00 98.06 92 ALA A N 1
ATOM 766 C CA . ALA A 1 92 ? 0.529 2.879 -2.767 1.00 98.06 92 ALA A CA 1
ATOM 767 C C . ALA A 1 92 ? -0.530 1.773 -2.728 1.00 98.06 92 ALA A C 1
ATOM 769 O O . ALA A 1 92 ? -0.651 1.054 -1.731 1.00 98.06 92 ALA A O 1
ATOM 770 N N . ASP A 1 93 ? -1.276 1.634 -3.822 1.00 97.50 93 ASP A N 1
ATOM 771 C CA . ASP A 1 93 ? -2.121 0.469 -4.072 1.00 97.50 93 ASP A CA 1
ATOM 772 C C . ASP A 1 93 ? -1.261 -0.665 -4.644 1.00 97.50 93 ASP A C 1
ATOM 774 O O . ASP A 1 93 ? -0.602 -0.502 -5.676 1.00 97.50 93 ASP A O 1
ATOM 778 N N . ASP A 1 94 ? -1.234 -1.803 -3.952 1.00 96.75 94 ASP A N 1
ATOM 779 C CA . ASP A 1 94 ? -0.465 -2.976 -4.370 1.00 96.75 94 ASP A CA 1
ATOM 780 C C . ASP A 1 94 ? -1.247 -3.955 -5.260 1.00 96.75 94 ASP A C 1
ATOM 782 O O . ASP A 1 94 ? -0.728 -5.021 -5.604 1.00 96.75 94 ASP A O 1
ATOM 786 N N . GLY A 1 95 ? -2.474 -3.590 -5.639 1.00 95.88 95 GLY A N 1
ATOM 787 C CA . GLY A 1 95 ? -3.422 -4.411 -6.388 1.00 95.88 95 GLY A CA 1
ATOM 788 C C . GLY A 1 95 ? -4.458 -5.111 -5.506 1.00 95.88 95 GLY A C 1
ATOM 789 O O . GLY A 1 95 ? -5.427 -5.650 -6.037 1.00 95.88 95 GLY A O 1
ATOM 790 N N . TYR A 1 96 ? -4.286 -5.099 -4.179 1.00 95.88 96 TYR A N 1
ATOM 791 C CA . TYR A 1 96 ? -5.284 -5.587 -3.222 1.00 95.88 96 TYR A CA 1
ATOM 792 C C . TYR A 1 96 ? -5.904 -4.449 -2.416 1.00 95.88 96 TYR A C 1
ATOM 794 O O . TYR A 1 96 ? -7.116 -4.433 -2.196 1.00 95.88 96 TYR A O 1
ATOM 802 N N . ALA A 1 97 ? -5.075 -3.529 -1.922 1.00 97.75 97 ALA A N 1
ATOM 803 C CA . ALA A 1 97 ? -5.513 -2.328 -1.223 1.00 97.75 97 ALA A CA 1
ATOM 804 C C . ALA A 1 97 ? -4.374 -1.301 -1.128 1.00 97.75 97 ALA A C 1
ATOM 806 O O . ALA A 1 97 ? -3.214 -1.577 -1.420 1.00 97.75 97 ALA A O 1
ATOM 807 N N . TRP A 1 98 ? -4.696 -0.128 -0.584 1.00 98.06 98 TRP A N 1
ATOM 808 C CA . TRP A 1 98 ? -3.711 0.886 -0.214 1.00 98.06 98 TRP A CA 1
ATOM 809 C C . TRP A 1 98 ? -2.904 0.493 1.022 1.00 98.06 98 TRP A C 1
ATOM 811 O O . TRP A 1 98 ? -3.489 0.215 2.071 1.00 98.06 98 TRP A O 1
ATOM 821 N N . TYR A 1 99 ? -1.579 0.542 0.951 1.00 98.62 99 TYR A N 1
ATOM 822 C CA . TYR A 1 99 ? -0.690 0.331 2.095 1.00 98.62 99 TYR A CA 1
ATOM 823 C C . TYR A 1 99 ? 0.410 1.386 2.125 1.00 98.62 99 TYR A C 1
ATOM 825 O O . TYR A 1 99 ? 0.866 1.847 1.083 1.00 98.62 99 TYR A O 1
ATOM 833 N N . PHE A 1 100 ? 0.858 1.749 3.322 1.00 98.69 100 PHE A N 1
ATOM 834 C CA . PHE A 1 100 ? 2.054 2.550 3.516 1.00 98.69 100 PHE A CA 1
ATOM 835 C C . PHE A 1 100 ? 3.287 1.651 3.472 1.00 98.69 100 PHE A C 1
ATOM 837 O O . PHE A 1 100 ? 3.419 0.706 4.263 1.00 98.69 100 PHE A O 1
ATOM 844 N N . PHE A 1 101 ? 4.202 1.958 2.561 1.00 98.69 101 PHE A N 1
ATOM 845 C CA . PHE A 1 101 ? 5.450 1.236 2.383 1.00 98.69 101 PHE A CA 1
ATOM 846 C C . PHE A 1 101 ? 6.643 2.035 2.904 1.00 98.69 101 PHE A C 1
ATOM 848 O O . PHE A 1 101 ? 6.671 3.261 2.865 1.00 98.69 101 PHE A O 1
ATOM 855 N N . LYS A 1 102 ? 7.671 1.322 3.361 1.00 98.25 102 LYS A N 1
ATOM 856 C CA . LYS A 1 102 ? 9.006 1.864 3.617 1.00 98.25 102 LYS A CA 1
ATOM 857 C C . LYS A 1 102 ? 10.037 0.867 3.107 1.00 98.25 102 LYS A C 1
ATOM 859 O O . LYS A 1 102 ? 10.003 -0.305 3.481 1.00 98.25 102 LYS A O 1
ATOM 864 N N . GLY A 1 103 ? 10.913 1.304 2.208 1.00 97.81 103 GLY A N 1
ATOM 865 C CA . GLY A 1 103 ? 11.843 0.424 1.496 1.00 97.81 103 GLY A CA 1
ATOM 866 C C . GLY A 1 103 ? 11.134 -0.699 0.729 1.00 97.81 103 GLY A C 1
ATOM 867 O O . GLY A 1 103 ? 11.632 -1.820 0.681 1.00 97.81 103 GLY A O 1
ATOM 868 N N . GLY A 1 104 ? 9.937 -0.427 0.205 1.00 98.19 104 GLY A N 1
ATOM 869 C CA . GLY A 1 104 ? 9.089 -1.375 -0.519 1.00 98.19 104 GLY A CA 1
ATOM 870 C C . GLY A 1 104 ? 8.457 -2.471 0.343 1.00 98.19 104 GLY A C 1
ATOM 871 O O . GLY A 1 104 ? 7.891 -3.417 -0.198 1.00 98.19 104 GLY A O 1
ATOM 872 N N . LYS A 1 105 ? 8.512 -2.370 1.675 1.00 98.50 105 LYS A N 1
ATOM 873 C CA . LYS A 1 105 ? 7.810 -3.281 2.593 1.00 98.50 105 LYS A CA 1
ATOM 874 C C . LYS A 1 105 ? 6.674 -2.554 3.297 1.00 98.50 105 LYS A C 1
ATOM 876 O O . LYS A 1 105 ? 6.837 -1.397 3.674 1.00 98.50 105 LYS A O 1
ATOM 881 N N . LYS A 1 106 ? 5.545 -3.239 3.499 1.00 98.50 106 LYS A N 1
ATOM 882 C CA . LYS A 1 106 ? 4.422 -2.716 4.290 1.00 98.50 106 LYS A CA 1
ATOM 883 C C . LYS A 1 106 ? 4.926 -2.379 5.691 1.00 98.50 106 LYS A C 1
ATOM 885 O O . LYS A 1 106 ? 5.515 -3.230 6.359 1.00 98.50 106 LYS A O 1
ATOM 890 N N . LEU A 1 107 ? 4.753 -1.132 6.110 1.00 98.50 107 LEU A N 1
ATOM 891 C CA . LEU A 1 107 ? 5.368 -0.638 7.335 1.00 98.50 107 LEU A CA 1
ATOM 892 C C . LEU A 1 107 ? 4.643 -1.161 8.582 1.00 98.50 107 LEU A C 1
ATOM 894 O O . LEU A 1 107 ? 3.432 -1.005 8.715 1.00 98.50 107 LEU A O 1
ATOM 898 N N . THR A 1 108 ? 5.404 -1.677 9.543 1.00 98.06 108 THR A N 1
ATOM 899 C CA . THR A 1 108 ? 4.983 -1.752 10.947 1.00 98.06 108 THR A CA 1
ATOM 900 C C . THR A 1 108 ? 5.930 -0.880 11.762 1.00 98.06 108 THR A C 1
ATOM 902 O O . THR A 1 108 ? 7.141 -1.088 11.715 1.00 98.06 108 THR A O 1
ATOM 905 N N . GLY A 1 109 ? 5.399 0.116 12.468 1.00 97.88 109 GLY A N 1
ATOM 906 C CA . GLY A 1 109 ? 6.190 1.122 13.178 1.00 97.88 109 GLY A CA 1
ATOM 907 C C . GLY A 1 109 ? 5.766 2.555 12.862 1.00 97.88 109 GLY A C 1
ATOM 908 O O . GLY A 1 109 ? 4.760 2.790 12.199 1.00 97.88 109 GLY A O 1
ATOM 909 N N . TYR A 1 110 ? 6.546 3.528 13.335 1.00 97.88 110 TYR A N 1
ATOM 910 C CA . TYR A 1 110 ? 6.267 4.944 13.098 1.00 97.88 110 TYR A CA 1
ATOM 911 C C . TYR A 1 110 ? 6.763 5.430 11.731 1.00 97.88 110 TYR A C 1
ATOM 913 O O . TYR A 1 110 ? 7.902 5.165 11.335 1.00 97.88 110 TYR A O 1
ATOM 921 N N . ALA A 1 111 ? 5.938 6.232 11.063 1.00 98.06 111 ALA A N 1
ATOM 922 C CA . ALA A 1 111 ? 6.330 7.079 9.940 1.00 98.06 111 ALA A CA 1
ATOM 923 C C . ALA A 1 111 ? 5.523 8.382 9.939 1.00 98.06 111 ALA A C 1
ATOM 925 O O . ALA A 1 111 ? 4.634 8.579 10.769 1.00 98.06 111 ALA A O 1
ATOM 926 N N . VAL A 1 112 ? 5.884 9.284 9.033 1.00 97.81 112 VAL A N 1
ATOM 927 C CA . VAL A 1 112 ? 5.168 10.532 8.785 1.00 97.81 112 VAL A CA 1
ATOM 928 C C . VAL A 1 112 ? 4.573 10.438 7.393 1.00 97.81 112 VAL A C 1
ATOM 930 O O . VAL A 1 112 ? 5.294 10.130 6.444 1.00 97.81 112 VAL A O 1
ATOM 933 N N . ASP A 1 113 ? 3.277 10.694 7.288 1.00 97.38 113 ASP A N 1
ATOM 934 C CA . ASP A 1 113 ? 2.603 10.891 6.011 1.00 97.38 113 ASP A CA 1
ATOM 935 C C . ASP A 1 113 ? 1.884 12.247 5.979 1.00 97.38 113 ASP A C 1
ATOM 937 O O . ASP A 1 113 ? 2.133 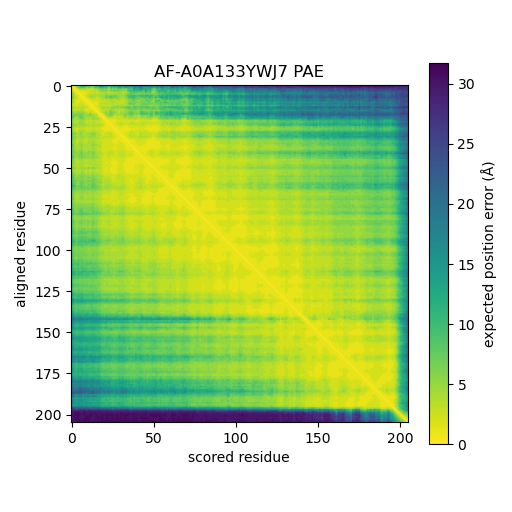13.108 6.827 1.00 97.38 113 ASP A O 1
ATOM 941 N N . GLY A 1 114 ? 0.998 12.456 5.001 1.00 97.44 114 GLY A N 1
ATOM 942 C CA . GLY A 1 114 ? 0.233 13.700 4.869 1.00 97.44 114 GLY A CA 1
ATOM 943 C C . GLY A 1 114 ? -0.622 14.058 6.093 1.00 97.44 114 GLY A C 1
ATOM 944 O O . GLY A 1 114 ? -0.959 15.224 6.268 1.00 97.44 114 GLY A O 1
ATOM 945 N N . ASN A 1 115 ? -0.924 13.098 6.971 1.00 96.94 115 ASN A N 1
ATOM 946 C CA . ASN A 1 115 ? -1.684 13.316 8.202 1.00 96.94 115 ASN A CA 1
ATOM 947 C C . ASN A 1 115 ? -0.779 13.516 9.436 1.00 96.94 115 ASN A C 1
ATOM 949 O O . ASN A 1 115 ? -1.273 13.676 10.558 1.00 96.94 115 ASN A O 1
ATOM 953 N N . GLY A 1 116 ? 0.544 13.527 9.254 1.00 97.69 116 GLY A N 1
ATOM 954 C CA . GLY A 1 116 ? 1.544 13.693 10.305 1.00 97.69 116 GLY A CA 1
ATOM 955 C C . GLY A 1 116 ? 2.134 12.368 10.783 1.00 97.69 116 GLY A C 1
ATOM 956 O O . GLY A 1 116 ? 2.104 11.352 10.090 1.00 97.69 116 GLY A O 1
ATOM 957 N N . LYS A 1 117 ? 2.722 12.370 11.986 1.00 97.94 117 LYS A N 1
ATOM 958 C CA . LYS A 1 117 ? 3.308 11.158 12.573 1.00 97.94 117 LYS A CA 1
ATOM 959 C C . LYS A 1 117 ? 2.202 10.160 12.919 1.00 97.94 117 LYS A C 1
ATOM 961 O O . LYS A 1 117 ? 1.244 10.514 13.608 1.00 97.94 117 LYS A O 1
ATOM 966 N N . ARG A 1 118 ? 2.357 8.921 12.458 1.00 98.12 118 ARG A N 1
ATOM 967 C CA . ARG A 1 118 ? 1.426 7.808 12.665 1.00 98.12 118 ARG A CA 1
ATOM 968 C C . ARG A 1 118 ? 2.178 6.519 12.966 1.00 98.12 118 ARG A C 1
ATOM 970 O O . ARG A 1 118 ? 3.290 6.312 12.478 1.00 98.12 118 ARG A O 1
ATOM 977 N N . TYR A 1 119 ? 1.575 5.660 13.777 1.00 98.31 119 TYR A N 1
ATOM 978 C CA . TYR A 1 119 ? 1.984 4.276 13.969 1.00 98.31 119 TYR A CA 1
ATOM 979 C C . TYR A 1 119 ? 1.218 3.382 12.993 1.00 98.31 119 TYR A C 1
ATOM 981 O O . TYR A 1 119 ? -0.011 3.438 12.904 1.00 98.31 119 TYR A O 1
ATOM 989 N N . PHE A 1 120 ? 1.955 2.561 12.257 1.00 98.56 120 PHE A N 1
ATOM 990 C CA . PHE A 1 120 ? 1.426 1.655 11.251 1.00 98.56 120 PHE A CA 1
ATOM 991 C C . PHE A 1 120 ? 1.580 0.204 11.692 1.00 98.56 120 PHE A C 1
ATOM 993 O O . PHE A 1 120 ? 2.523 -0.151 12.402 1.00 98.56 120 PHE A O 1
ATOM 1000 N N . VAL A 1 121 ? 0.672 -0.645 11.223 1.00 98.12 121 VAL A N 1
ATOM 1001 C CA . VAL A 1 121 ? 0.711 -2.100 11.362 1.00 98.12 121 VAL A CA 1
ATOM 1002 C C . VAL A 1 121 ? 0.402 -2.696 9.999 1.00 98.12 121 VAL A C 1
ATOM 1004 O O . VAL A 1 121 ? -0.677 -2.480 9.448 1.00 98.12 121 VAL A O 1
ATOM 1007 N N . ASN A 1 122 ? 1.370 -3.419 9.435 1.00 97.69 122 ASN A N 1
ATOM 1008 C CA . ASN A 1 122 ? 1.276 -4.015 8.101 1.00 97.69 122 ASN A CA 1
ATOM 1009 C C . ASN A 1 122 ? 0.806 -3.015 7.021 1.00 97.69 122 ASN A C 1
ATOM 1011 O O . ASN A 1 122 ? -0.051 -3.314 6.191 1.00 97.69 122 ASN A O 1
ATOM 1015 N N . GLY A 1 123 ? 1.352 -1.799 7.057 1.00 98.25 123 GLY A N 1
ATOM 1016 C CA . GLY A 1 123 ? 1.079 -0.725 6.104 1.00 98.25 123 GLY A CA 1
ATOM 1017 C C . GLY A 1 123 ? -0.275 -0.038 6.283 1.00 98.25 123 GLY A C 1
ATOM 1018 O O . GLY A 1 123 ? -0.666 0.744 5.427 1.00 98.25 123 GLY A O 1
ATOM 1019 N N . LYS A 1 124 ? -1.010 -0.303 7.362 1.00 98.38 124 LYS A N 1
ATOM 1020 C CA . LYS A 1 124 ? -2.256 0.399 7.701 1.00 98.38 124 LYS A CA 1
ATOM 1021 C C . LYS A 1 124 ? -2.066 1.195 8.980 1.00 98.38 124 LYS A C 1
ATOM 1023 O O . LYS A 1 124 ? -1.228 0.834 9.799 1.00 98.38 124 LYS A O 1
ATOM 1028 N N . TYR A 1 125 ? -2.856 2.243 9.180 1.00 98.19 125 TYR A N 1
ATOM 1029 C CA . TYR A 1 125 ? -2.888 2.912 10.475 1.00 98.19 125 TYR A CA 1
ATOM 1030 C C . TYR A 1 125 ? -3.291 1.947 11.584 1.00 98.19 125 TYR A C 1
ATOM 1032 O O . TYR A 1 125 ? -4.239 1.167 11.448 1.00 98.19 125 TYR A O 1
ATOM 1040 N N . ALA A 1 126 ? -2.556 2.012 12.688 1.00 97.94 126 ALA A N 1
ATOM 1041 C CA . ALA A 1 126 ? -2.822 1.186 13.843 1.00 97.94 126 ALA A CA 1
ATOM 1042 C C . ALA A 1 126 ? -4.147 1.582 14.496 1.00 97.94 126 ALA A C 1
ATOM 1044 O O . ALA A 1 126 ? -4.398 2.750 14.787 1.00 97.94 126 ALA A O 1
ATOM 1045 N N . ASN A 1 127 ? -4.973 0.572 14.742 1.00 96.62 127 ASN A N 1
ATOM 1046 C CA . ASN A 1 127 ? -6.211 0.680 15.492 1.00 96.62 127 ASN A CA 1
ATOM 1047 C C . ASN A 1 127 ? -6.229 -0.455 16.518 1.00 96.62 127 ASN A C 1
ATOM 1049 O O . ASN A 1 127 ? -6.247 -1.630 16.144 1.00 96.62 127 ASN A O 1
ATOM 1053 N N . GLY A 1 128 ? -6.142 -0.101 17.796 1.00 95.19 128 GLY A N 1
ATOM 1054 C CA . GLY A 1 128 ? -6.059 -1.027 18.924 1.00 95.19 128 GLY A CA 1
ATOM 1055 C C . GLY A 1 128 ? -4.720 -0.938 19.651 1.00 95.19 128 GLY A C 1
ATOM 1056 O O . GLY A 1 128 ? -4.010 0.061 19.552 1.00 95.19 128 GLY A O 1
ATOM 1057 N N . VAL A 1 129 ? -4.387 -1.976 20.416 1.00 95.38 129 VAL A N 1
ATOM 1058 C CA . VAL A 1 129 ? -3.220 -1.962 21.304 1.00 95.38 129 VAL A CA 1
ATOM 1059 C C . VAL A 1 129 ? -2.012 -2.582 20.623 1.00 95.38 129 VAL A C 1
ATOM 1061 O O . VAL A 1 129 ? -2.051 -3.744 20.226 1.00 95.38 129 VAL A O 1
ATOM 1064 N N . TYR A 1 130 ? -0.91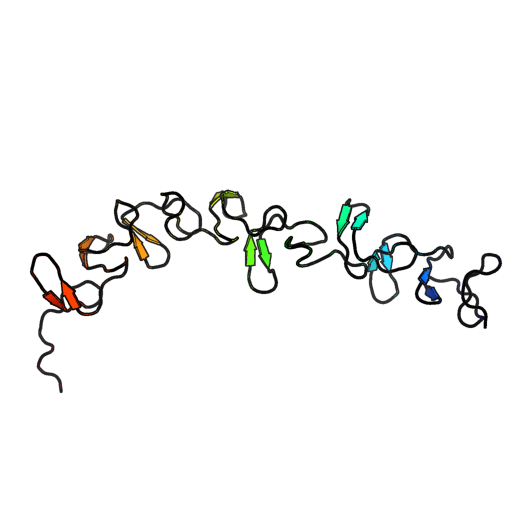9 -1.829 20.554 1.00 95.25 130 TYR A N 1
ATOM 1065 C CA . TYR A 1 130 ? 0.359 -2.282 20.017 1.00 95.25 130 TYR A CA 1
ATOM 1066 C C . TYR A 1 130 ? 1.482 -1.807 20.930 1.00 95.25 130 TYR A C 1
ATOM 1068 O O . TYR A 1 130 ? 1.525 -0.642 21.314 1.00 95.25 130 TYR A O 1
ATOM 1076 N N . ASN A 1 131 ? 2.385 -2.714 21.307 1.00 92.56 131 ASN A N 1
ATOM 1077 C CA . ASN A 1 131 ? 3.507 -2.420 22.208 1.00 92.56 131 ASN A CA 1
ATOM 1078 C C . ASN A 1 131 ? 3.088 -1.686 23.503 1.00 92.56 131 ASN A C 1
ATOM 1080 O O . ASN A 1 131 ? 3.796 -0.808 23.984 1.00 92.56 131 ASN A O 1
ATOM 1084 N N . GLY A 1 132 ? 1.912 -2.018 24.049 1.00 92.38 132 GLY A N 1
ATOM 1085 C CA . GLY A 1 132 ? 1.382 -1.414 25.276 1.00 92.38 132 GLY A CA 1
ATOM 1086 C C . GLY A 1 132 ? 0.720 -0.040 25.107 1.00 92.38 132 GLY A C 1
ATOM 1087 O O . GLY A 1 132 ? 0.210 0.503 26.086 1.00 92.38 132 GLY A O 1
ATOM 1088 N N . ASN A 1 133 ? 0.665 0.516 23.898 1.00 94.19 133 ASN A N 1
ATOM 1089 C CA . ASN A 1 133 ? -0.035 1.766 23.597 1.00 94.19 133 ASN A CA 1
ATOM 1090 C C . ASN A 1 133 ? -1.323 1.502 22.827 1.00 94.19 133 ASN A C 1
ATOM 1092 O O . ASN A 1 133 ? -1.375 0.598 21.998 1.00 94.19 133 ASN A O 1
ATOM 1096 N N . LEU A 1 134 ? -2.362 2.283 23.123 1.00 95.94 134 LEU A N 1
ATOM 1097 C CA . LEU A 1 134 ? -3.624 2.247 22.398 1.00 95.94 134 LEU A CA 1
ATOM 1098 C C . LEU A 1 134 ? -3.540 3.258 21.257 1.00 95.94 134 LEU A C 1
ATOM 1100 O O . LEU A 1 134 ? -3.233 4.418 21.501 1.00 95.94 134 LEU A O 1
ATOM 1104 N N . TYR A 1 135 ? -3.829 2.827 20.035 1.00 97.19 135 TYR A N 1
ATOM 1105 C CA . TYR A 1 135 ? -3.801 3.676 18.852 1.00 97.19 135 TYR A CA 1
ATOM 1106 C C . TYR A 1 135 ? -5.181 3.804 18.234 1.00 97.19 135 TYR A C 1
ATOM 1108 O O . TYR A 1 135 ? -5.872 2.798 18.077 1.00 97.19 135 TYR A O 1
ATOM 1116 N N . LYS A 1 136 ? -5.535 5.014 17.808 1.00 96.94 136 LYS A N 1
ATOM 1117 C CA . LYS A 1 136 ? -6.671 5.297 16.930 1.00 96.94 136 LYS A CA 1
ATOM 1118 C C . LYS A 1 136 ? -6.154 6.008 15.696 1.00 96.94 136 LYS A C 1
ATOM 1120 O O . LYS A 1 136 ? -5.502 7.042 15.816 1.00 96.94 136 LYS A O 1
ATOM 1125 N N . ASP A 1 137 ? -6.396 5.420 14.531 1.00 96.56 137 ASP A N 1
ATOM 1126 C CA . ASP A 1 137 ? -5.895 5.933 13.254 1.00 96.56 137 ASP A CA 1
ATOM 1127 C C . ASP A 1 137 ? -4.395 6.263 13.297 1.00 96.56 137 ASP A C 1
ATOM 1129 O O . ASP A 1 137 ? -3.939 7.264 12.751 1.00 96.56 137 ASP A O 1
ATOM 1133 N N . GLY A 1 138 ? -3.623 5.410 13.980 1.00 97.19 138 GLY A N 1
ATOM 1134 C CA . GLY A 1 138 ? -2.176 5.526 14.134 1.00 97.19 138 GLY A CA 1
ATOM 1135 C C . GLY A 1 138 ? -1.702 6.597 15.122 1.00 97.19 138 GLY A C 1
ATOM 1136 O O . GLY A 1 138 ? -0.495 6.802 15.227 1.00 97.19 138 GLY A O 1
ATOM 1137 N N . VAL A 1 139 ? -2.591 7.274 15.847 1.00 97.50 139 VAL A N 1
ATOM 1138 C CA . VAL A 1 139 ? -2.243 8.239 16.905 1.00 97.50 139 VAL A CA 1
ATOM 1139 C C . VAL A 1 139 ? -2.453 7.595 18.270 1.00 97.50 139 VAL A C 1
ATOM 1141 O O . VAL A 1 139 ? -3.417 6.852 18.437 1.00 97.50 139 VAL A O 1
ATOM 1144 N N . ASP A 1 140 ? -1.568 7.874 19.232 1.00 94.75 140 ASP A N 1
ATOM 1145 C CA . ASP A 1 140 ? -1.771 7.460 20.624 1.00 94.75 140 ASP A CA 1
ATOM 1146 C C . ASP A 1 140 ? -3.117 8.007 21.122 1.00 94.75 140 ASP A C 1
ATOM 1148 O O . ASP A 1 140 ? -3.348 9.216 21.165 1.00 94.75 140 ASP A O 1
ATOM 1152 N N . ALA A 1 141 ? -4.023 7.099 21.461 1.00 92.88 141 ALA A N 1
ATOM 1153 C CA . ALA A 1 141 ? -5.347 7.407 21.962 1.00 92.88 141 ALA A CA 1
ATOM 1154 C C . ALA A 1 141 ? -5.372 7.323 23.490 1.00 92.88 141 ALA A C 1
ATOM 1156 O O . ALA A 1 141 ? -4.660 6.526 24.109 1.00 92.88 141 ALA A O 1
ATOM 1157 N N . SER A 1 142 ? -6.233 8.133 24.101 1.00 89.12 142 SER A N 1
ATOM 1158 C CA . SER A 1 142 ? -6.514 8.041 25.529 1.00 89.12 142 SER A CA 1
ATOM 1159 C C . SER A 1 142 ? -7.219 6.725 25.861 1.00 89.12 142 SER A C 1
ATOM 1161 O O . SER A 1 142 ? -7.983 6.189 25.055 1.00 89.12 142 SER A O 1
ATOM 1163 N N . CYS A 1 143 ? -7.011 6.225 27.076 1.00 85.88 143 CYS A N 1
ATOM 1164 C CA . CYS A 1 143 ? -7.831 5.150 27.626 1.00 85.88 143 CYS A CA 1
ATOM 1165 C C . CYS A 1 143 ? -9.294 5.606 27.816 1.00 85.88 143 CYS A C 1
ATOM 1167 O O . CYS A 1 143 ? -9.590 6.795 27.669 1.00 85.88 143 CYS A O 1
ATOM 1169 N N . ASN A 1 144 ? -10.198 4.677 28.148 1.00 91.50 144 ASN A N 1
ATOM 1170 C CA . ASN A 1 144 ? -11.642 4.936 28.273 1.00 91.50 144 ASN A CA 1
ATOM 1171 C C . ASN A 1 144 ? -12.234 5.543 26.997 1.00 91.50 144 ASN A C 1
ATOM 1173 O O . ASN A 1 144 ? -12.965 6.530 27.026 1.00 91.50 144 ASN A O 1
ATOM 1177 N N . SER A 1 145 ? -11.858 4.983 25.849 1.00 93.50 145 SER A N 1
ATOM 1178 C CA . SER A 1 145 ? -12.267 5.502 24.549 1.00 93.50 145 SER A CA 1
ATOM 1179 C C . SER A 1 145 ? -12.555 4.392 23.549 1.00 93.50 145 SER A C 1
ATOM 1181 O O . SER A 1 145 ? -12.114 3.246 23.686 1.00 93.50 145 SER A O 1
ATOM 1183 N N . TYR A 1 146 ? -13.317 4.751 22.516 1.00 95.62 146 TYR A N 1
ATOM 1184 C CA . TYR A 1 146 ? -13.586 3.872 21.391 1.00 95.62 146 TYR A CA 1
ATOM 1185 C C . TYR A 1 146 ? -12.496 3.967 20.330 1.00 95.62 146 TYR A C 1
ATOM 1187 O O . TYR A 1 146 ? -12.246 5.027 19.741 1.00 95.62 146 TYR A O 1
ATOM 1195 N N . VAL A 1 147 ? -11.962 2.802 19.987 1.00 96.44 147 VAL A N 1
ATOM 1196 C CA . VAL A 1 147 ? -11.087 2.594 18.841 1.00 96.44 147 VAL A CA 1
ATOM 1197 C C . VAL A 1 147 ? -11.718 1.543 17.945 1.00 96.44 147 VAL A C 1
ATOM 1199 O O . VAL A 1 147 ? -11.921 0.403 18.357 1.00 96.44 147 VAL A O 1
ATOM 1202 N N . ASN A 1 148 ? -12.057 1.939 16.717 1.00 93.44 148 ASN A N 1
ATOM 1203 C CA . ASN A 1 148 ? -12.699 1.076 15.723 1.00 93.44 148 ASN A CA 1
ATOM 1204 C C . ASN A 1 148 ? -13.893 0.261 16.282 1.00 93.44 148 ASN A C 1
ATOM 1206 O O . ASN A 1 148 ? -14.011 -0.945 16.068 1.00 93.44 148 ASN A O 1
ATOM 1210 N N . GLY A 1 149 ? -14.752 0.919 17.069 1.00 93.94 149 GLY A N 1
ATOM 1211 C CA . GLY A 1 149 ? -15.945 0.307 17.667 1.00 93.94 149 GLY A CA 1
ATOM 1212 C C . GLY A 1 149 ? -15.694 -0.601 18.878 1.00 93.94 149 GLY A C 1
ATOM 1213 O O . GLY A 1 149 ? -16.631 -1.245 19.345 1.00 93.94 149 GLY A O 1
ATOM 1214 N N . ILE A 1 150 ? -14.464 -0.660 19.394 1.00 96.75 150 ILE A N 1
ATOM 1215 C CA . ILE A 1 150 ? -14.105 -1.352 20.637 1.00 96.75 150 ILE A CA 1
ATOM 1216 C C . ILE A 1 150 ? -13.799 -0.304 21.704 1.00 96.75 150 ILE A C 1
ATOM 1218 O O . ILE A 1 150 ? -12.947 0.557 21.496 1.00 96.75 150 ILE A O 1
ATOM 1222 N N . PHE A 1 151 ? -14.493 -0.380 22.834 1.00 97.31 151 PHE A N 1
ATOM 1223 C CA . PHE A 1 151 ? -14.212 0.425 24.014 1.00 97.31 151 PHE A CA 1
ATOM 1224 C C . PHE A 1 151 ? -13.068 -0.200 24.812 1.00 97.31 151 PHE A C 1
ATOM 1226 O O . PHE A 1 151 ? -13.117 -1.388 25.157 1.00 97.31 151 PHE A O 1
ATOM 1233 N N . TYR A 1 152 ? -12.043 0.597 25.088 1.00 96.88 152 TYR A N 1
ATOM 1234 C CA . TYR A 1 152 ? -10.897 0.201 25.896 1.00 96.88 152 TYR A CA 1
ATOM 1235 C C . TYR A 1 152 ? -10.964 0.865 27.264 1.00 96.88 152 TYR A C 1
ATOM 1237 O O . TYR A 1 152 ? -11.197 2.067 27.339 1.00 96.88 152 TYR A O 1
ATOM 1245 N N . ASP A 1 153 ? -10.726 0.089 28.316 1.00 94.69 153 ASP A N 1
ATOM 1246 C CA . ASP A 1 153 ? -10.684 0.558 29.700 1.00 94.69 153 ASP A CA 1
ATOM 1247 C C . ASP A 1 153 ? -9.418 1.379 30.012 1.00 94.69 153 ASP A C 1
ATOM 1249 O O . ASP A 1 153 ? -8.543 1.580 29.158 1.00 94.69 153 ASP A O 1
ATOM 1253 N N . GLU A 1 154 ? -9.294 1.840 31.255 1.00 92.81 154 GLU A N 1
ATOM 1254 C CA . GLU A 1 154 ? -8.154 2.602 31.771 1.00 92.81 154 GLU A CA 1
ATOM 1255 C C . GLU A 1 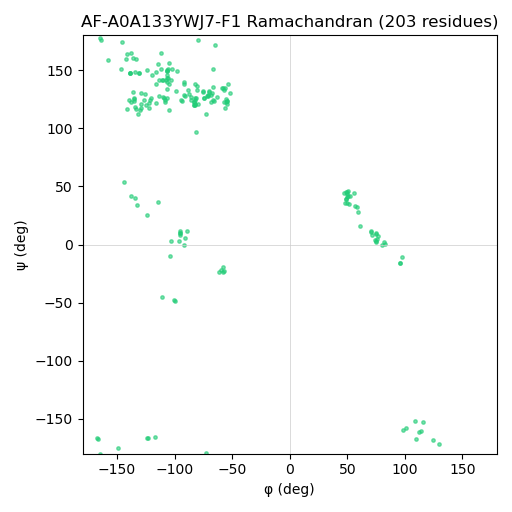154 ? -6.817 1.854 31.636 1.00 92.81 154 GLU A C 1
ATOM 1257 O O . GLU A 1 154 ? -5.758 2.475 31.529 1.00 92.81 154 GLU A O 1
ATOM 1262 N N . ASN A 1 155 ? -6.869 0.523 31.556 1.00 92.94 155 ASN A N 1
ATOM 1263 C CA . ASN A 1 155 ? -5.725 -0.372 31.420 1.00 92.94 155 ASN A CA 1
ATOM 1264 C C . ASN A 1 155 ? -5.438 -0.755 29.960 1.00 92.94 155 ASN A C 1
ATOM 1266 O O . ASN A 1 155 ? -4.641 -1.667 29.713 1.00 92.94 155 ASN A O 1
ATOM 1270 N N . LYS A 1 156 ? -6.068 -0.077 28.988 1.00 94.00 156 LYS A N 1
ATOM 1271 C CA . LYS A 1 156 ? -5.952 -0.359 27.549 1.00 94.00 156 LYS A CA 1
ATOM 1272 C C . LYS A 1 156 ? -6.376 -1.789 27.209 1.00 94.00 156 LYS A C 1
ATOM 1274 O O . LYS A 1 156 ? -5.849 -2.387 26.275 1.00 94.00 156 LYS A O 1
ATOM 1279 N N . LYS A 1 157 ? -7.327 -2.372 27.933 1.00 94.75 157 LYS A N 1
ATOM 1280 C CA . LYS A 1 157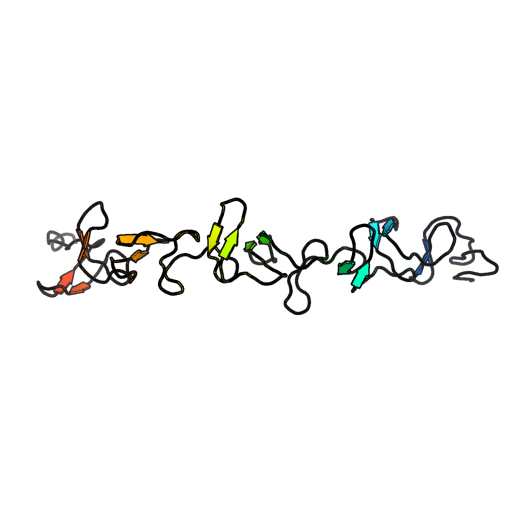 ? -7.919 -3.672 27.593 1.00 94.75 157 LYS A CA 1
ATOM 1281 C C . LYS A 1 157 ? -9.326 -3.463 27.048 1.00 94.75 157 LYS A C 1
ATOM 1283 O O . LYS A 1 157 ? -10.016 -2.552 27.494 1.00 94.75 157 LYS A O 1
ATOM 1288 N N . PRO A 1 158 ? -9.785 -4.286 26.088 1.00 96.06 158 PRO A N 1
ATOM 1289 C CA . PRO A 1 158 ? -11.187 -4.268 25.697 1.00 96.06 158 PRO A CA 1
ATOM 1290 C C . PRO A 1 158 ? -12.073 -4.464 26.930 1.00 96.06 158 PRO A C 1
ATOM 1292 O O . PRO A 1 158 ? -11.940 -5.467 27.639 1.00 96.06 158 PRO A O 1
ATOM 1295 N N . ALA A 1 159 ? -12.969 -3.512 27.167 1.00 97.12 159 ALA A N 1
ATOM 1296 C CA . ALA A 1 159 ? -13.796 -3.466 28.363 1.00 97.12 159 ALA A CA 1
ATOM 1297 C C . ALA A 1 159 ? -14.629 -4.747 28.546 1.00 97.12 159 ALA A C 1
ATOM 1299 O O . ALA A 1 159 ? -15.267 -5.245 27.615 1.00 97.12 159 ALA A O 1
ATOM 1300 N N . ASN A 1 160 ? -14.623 -5.296 29.757 1.00 97.19 160 ASN A N 1
ATOM 1301 C CA . ASN A 1 160 ? -15.290 -6.560 30.092 1.00 97.19 160 ASN A CA 1
ATOM 1302 C C . ASN A 1 160 ? -16.094 -6.459 31.397 1.00 97.19 160 ASN A C 1
ATOM 1304 O O . ASN A 1 160 ? -16.067 -7.365 32.226 1.00 97.19 160 ASN A O 1
ATOM 1308 N N . TRP A 1 161 ? -16.773 -5.328 31.594 1.00 97.12 161 TRP A N 1
ATOM 1309 C CA . TRP A 1 161 ? -17.590 -5.046 32.771 1.00 97.12 161 TRP A CA 1
ATOM 1310 C C . TRP A 1 161 ? -18.472 -3.810 32.550 1.00 97.12 161 TRP A C 1
ATOM 1312 O O . TRP A 1 161 ? -18.621 -3.339 31.423 1.00 97.12 161 TRP A O 1
ATOM 1322 N N . TRP A 1 162 ? -19.052 -3.280 33.623 1.00 97.31 162 TRP A N 1
ATOM 1323 C CA . TRP A 1 162 ? -19.633 -1.944 33.662 1.00 97.31 162 TRP A CA 1
ATOM 1324 C C . TRP A 1 162 ? -18.557 -0.869 33.502 1.00 97.31 162 TRP A C 1
ATOM 1326 O O . TRP A 1 162 ? -17.626 -0.816 34.301 1.00 97.31 162 TRP A O 1
ATOM 1336 N N . TYR A 1 163 ? -18.723 -0.002 32.506 1.00 97.31 163 TYR A N 1
ATOM 1337 C CA . TYR A 1 163 ? -17.903 1.193 32.304 1.00 97.31 163 TYR A CA 1
ATOM 1338 C C . TYR A 1 163 ? -18.778 2.372 31.893 1.00 97.31 163 TYR A C 1
ATOM 1340 O O . TYR A 1 163 ? -19.783 2.187 31.203 1.00 97.31 163 TYR A O 1
ATOM 1348 N N . ASP A 1 164 ? -18.371 3.571 32.296 1.00 95.88 164 ASP A N 1
ATOM 1349 C CA . ASP A 1 164 ? -18.874 4.819 31.732 1.00 95.88 164 ASP A CA 1
ATOM 1350 C C . ASP A 1 164 ? -18.119 5.118 30.433 1.00 95.88 164 ASP A C 1
ATOM 1352 O O . ASP A 1 164 ? -16.891 5.220 30.436 1.00 95.88 164 ASP A O 1
ATOM 1356 N N . ASP A 1 165 ? -18.840 5.215 29.318 1.00 94.94 165 ASP A N 1
ATOM 1357 C CA . ASP A 1 165 ? -18.246 5.524 28.014 1.00 94.94 165 ASP A CA 1
ATOM 1358 C C . ASP A 1 165 ? -18.295 7.015 27.649 1.00 94.94 165 ASP A C 1
ATOM 1360 O O . ASP A 1 165 ? -17.980 7.384 26.515 1.00 94.94 165 ASP A O 1
ATOM 1364 N N . GLY A 1 166 ? -18.671 7.862 28.613 1.00 92.75 166 GLY A N 1
ATOM 1365 C CA . GLY A 1 166 ? -18.822 9.309 28.476 1.00 92.75 166 GLY A CA 1
ATOM 1366 C C . GLY A 1 166 ? -20.256 9.752 28.188 1.00 92.75 166 GLY A C 1
ATOM 1367 O O . GLY A 1 166 ? -20.565 10.931 28.351 1.00 92.75 166 GLY A O 1
ATOM 1368 N N . GLU A 1 167 ? -21.138 8.835 27.781 1.00 94.38 167 GLU A N 1
ATOM 1369 C CA . GLU A 1 167 ? -22.577 9.095 27.664 1.00 94.38 167 GLU A CA 1
ATOM 1370 C C . GLU A 1 167 ? -23.335 8.533 28.871 1.00 94.38 167 GLU A C 1
ATOM 1372 O O . GLU A 1 167 ? -24.190 9.207 29.449 1.00 94.38 167 GLU A O 1
ATOM 1377 N N . ALA A 1 168 ? -23.047 7.283 29.244 1.00 96.19 168 ALA A N 1
ATOM 1378 C CA . ALA A 1 168 ? -23.611 6.633 30.420 1.00 96.19 168 ALA A CA 1
ATOM 1379 C C . ALA A 1 168 ? -22.823 5.367 30.792 1.00 96.19 168 ALA A C 1
ATOM 1381 O O . ALA A 1 168 ? -21.951 4.896 30.067 1.00 96.19 168 ALA A O 1
ATOM 1382 N N . TRP A 1 169 ? -23.236 4.722 31.885 1.00 96.94 169 TRP A N 1
ATOM 1383 C CA . TRP A 1 169 ? -22.753 3.393 32.257 1.00 96.94 169 TRP A CA 1
ATOM 1384 C C . TRP A 1 169 ? -23.349 2.291 31.382 1.00 96.94 169 TRP A C 1
ATOM 1386 O O . TRP A 1 169 ? -24.572 2.143 31.313 1.00 96.94 169 TRP A O 1
ATOM 1396 N N . TYR A 1 170 ? -22.507 1.469 30.769 1.00 97.69 170 TYR A N 1
ATOM 1397 C CA . TYR A 1 170 ? -22.913 0.307 29.982 1.00 97.69 170 TYR A CA 1
ATOM 1398 C C . TYR A 1 170 ? -22.118 -0.929 30.402 1.00 97.69 170 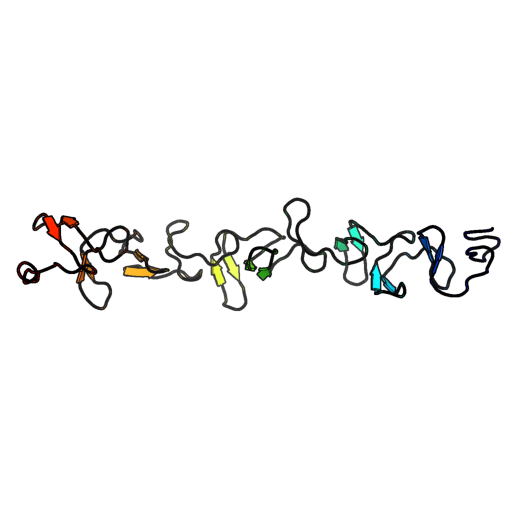TYR A C 1
ATOM 1400 O O . TYR A 1 170 ? -20.952 -0.842 30.773 1.00 97.69 170 TYR A O 1
ATOM 1408 N N . PHE A 1 171 ? -22.748 -2.095 30.324 1.00 97.75 171 PHE A N 1
ATOM 1409 C CA . PHE A 1 171 ? -22.093 -3.380 30.487 1.00 97.75 171 PHE A CA 1
ATOM 1410 C C . PHE A 1 171 ? -21.462 -3.807 29.165 1.00 97.75 171 PHE A C 1
ATOM 1412 O O . PHE A 1 171 ? -22.150 -3.987 28.153 1.00 97.75 171 PHE A O 1
ATOM 1419 N N . PHE A 1 172 ? -20.149 -3.988 29.173 1.00 98.06 172 PHE A N 1
ATOM 1420 C CA . PHE A 1 172 ? -19.358 -4.389 28.023 1.00 98.06 172 PHE A CA 1
ATOM 1421 C C . PHE A 1 172 ? -18.914 -5.844 28.126 1.00 98.06 172 PHE A C 1
ATOM 1423 O O . PHE A 1 172 ? -18.672 -6.385 29.203 1.00 98.06 172 PHE A O 1
ATOM 1430 N N . LYS A 1 173 ? -18.745 -6.467 26.963 1.00 97.31 173 LYS A N 1
ATOM 1431 C CA . LYS A 1 173 ? -18.037 -7.731 26.800 1.00 97.31 173 LYS A CA 1
ATOM 1432 C C . LYS A 1 173 ? -17.124 -7.621 25.589 1.00 97.31 173 LYS A C 1
ATOM 1434 O O . LYS A 1 173 ? -17.585 -7.304 24.493 1.00 97.31 173 LYS A O 1
ATOM 1439 N N . ASN A 1 174 ? -15.836 -7.887 25.781 1.00 96.44 174 ASN A N 1
ATOM 1440 C CA . ASN A 1 174 ? -14.792 -7.734 24.764 1.00 96.44 174 ASN A CA 1
ATOM 1441 C C . ASN A 1 174 ? -14.826 -6.354 24.076 1.00 96.44 174 ASN A C 1
ATOM 1443 O O . ASN A 1 174 ? -14.712 -6.248 22.856 1.00 96.44 174 ASN A O 1
ATOM 1447 N N . GLY A 1 175 ? -15.043 -5.306 24.870 1.00 96.81 175 GLY A N 1
ATOM 1448 C CA . GLY A 1 175 ? -15.104 -3.905 24.460 1.00 96.81 175 GLY A CA 1
ATOM 1449 C C . GLY A 1 175 ? -16.348 -3.508 23.668 1.00 96.81 175 GLY A C 1
ATOM 1450 O O . GLY A 1 175 ? -16.419 -2.385 23.181 1.00 96.81 175 GLY A O 1
ATOM 1451 N N . LYS A 1 176 ? -17.354 -4.380 23.537 1.00 97.94 176 LYS A N 1
ATOM 1452 C CA . LYS A 1 176 ? -18.647 -4.039 22.922 1.00 97.94 176 LYS A CA 1
ATOM 1453 C C . LYS A 1 176 ? -19.753 -4.034 23.965 1.00 97.94 176 LYS A C 1
ATOM 1455 O O . LYS A 1 176 ? -19.775 -4.908 24.830 1.00 97.94 176 LYS A O 1
ATOM 1460 N N . LYS A 1 177 ? -20.692 -3.090 23.859 1.00 97.81 177 LYS A N 1
ATOM 1461 C CA . LYS A 1 177 ? -21.905 -3.068 24.689 1.00 97.81 177 LYS A CA 1
ATOM 1462 C C . LYS A 1 177 ? -22.637 -4.404 24.536 1.00 97.81 177 LYS A C 1
ATOM 1464 O O . LY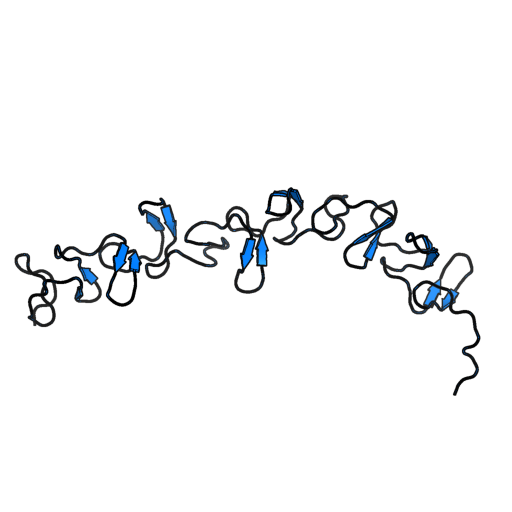S A 1 177 ? -22.963 -4.818 23.421 1.00 97.81 177 LYS A O 1
ATOM 1469 N N . LEU A 1 178 ? -22.858 -5.111 25.641 1.00 97.69 178 LEU A N 1
ATOM 1470 C CA . LEU A 1 178 ? -23.386 -6.470 25.604 1.00 97.69 178 LEU A CA 1
ATOM 1471 C C . LEU A 1 178 ? -24.855 -6.475 25.166 1.00 97.69 178 LEU A C 1
ATOM 1473 O O . LEU A 1 178 ? -25.688 -5.757 25.712 1.00 97.69 178 LEU A O 1
ATOM 1477 N N . THR A 1 179 ? -25.188 -7.346 24.219 1.00 96.62 179 THR A N 1
ATOM 1478 C CA . THR A 1 179 ? -26.569 -7.764 23.955 1.00 96.62 179 THR A CA 1
ATOM 1479 C C . THR A 1 179 ? -26.650 -9.274 24.151 1.00 96.62 179 THR A C 1
ATOM 1481 O O . THR A 1 179 ? -25.849 -10.010 23.577 1.00 96.62 179 THR A O 1
ATOM 1484 N N . GLY A 1 180 ? -27.581 -9.731 24.988 1.00 95.56 180 GLY A N 1
ATOM 1485 C CA . GLY A 1 180 ? -27.707 -11.123 25.426 1.00 95.56 180 GLY A CA 1
ATOM 1486 C C . GLY A 1 180 ? -27.386 -11.319 26.910 1.00 95.56 180 GLY A C 1
ATOM 1487 O O . GLY A 1 180 ? -27.407 -10.375 27.694 1.00 95.56 180 GLY A O 1
ATOM 1488 N N . LYS A 1 181 ? -27.104 -12.564 27.309 1.00 96.00 181 LYS A N 1
ATOM 1489 C CA . LYS A 1 181 ? -26.878 -12.932 28.716 1.00 96.00 181 LYS A CA 1
ATOM 1490 C C . LYS A 1 181 ? -25.504 -12.475 29.211 1.00 96.00 181 LYS A C 1
ATOM 1492 O O . LYS A 1 181 ? -24.489 -12.767 28.574 1.00 96.00 181 LYS A O 1
ATOM 1497 N N . GLY A 1 182 ? -25.472 -11.845 30.380 1.00 94.94 182 GLY A N 1
ATOM 1498 C CA . GLY A 1 182 ? -24.256 -11.471 31.104 1.00 94.94 182 GLY A CA 1
ATOM 1499 C C . GLY A 1 182 ? -24.396 -11.736 32.599 1.00 94.94 182 GLY A C 1
ATOM 1500 O O . GLY A 1 182 ? -25.502 -11.954 33.092 1.00 94.94 182 GLY A O 1
ATOM 1501 N N . THR A 1 183 ? -23.273 -11.728 33.309 1.00 95.88 183 THR A N 1
ATOM 1502 C CA . THR A 1 183 ? -23.241 -11.851 34.769 1.00 95.88 183 THR A CA 1
ATOM 1503 C C . THR A 1 183 ? -22.459 -10.679 35.322 1.00 95.88 183 THR A C 1
ATOM 1505 O O . THR A 1 183 ? -21.334 -10.453 34.877 1.00 95.88 183 THR A O 1
ATOM 1508 N N . ASP A 1 184 ? -23.032 -9.982 36.293 1.00 95.31 184 ASP A N 1
ATOM 1509 C CA . ASP A 1 184 ? -22.318 -8.995 37.093 1.00 95.31 184 ASP A CA 1
ATOM 1510 C C . ASP A 1 184 ? -22.404 -9.314 38.593 1.00 95.31 184 ASP A C 1
ATOM 1512 O O . ASP A 1 184 ? -22.779 -10.424 38.981 1.00 95.31 184 ASP A O 1
ATOM 1516 N N . SER A 1 185 ? -22.033 -8.360 39.452 1.00 95.19 185 SER A N 1
ATOM 1517 C CA . SER A 1 185 ? -22.100 -8.519 40.910 1.00 95.19 185 SER A CA 1
ATOM 1518 C C . SER A 1 185 ? -23.515 -8.792 41.430 1.00 95.19 185 SER A C 1
ATOM 1520 O O . SER A 1 185 ? -23.662 -9.359 42.508 1.00 95.19 185 SER A O 1
ATOM 1522 N N . ASN A 1 186 ? -24.549 -8.428 40.667 1.00 92.06 186 ASN A N 1
ATOM 1523 C CA . ASN A 1 186 ? -25.956 -8.616 41.014 1.00 92.06 186 ASN A CA 1
ATOM 1524 C C . ASN A 1 186 ? -26.539 -9.901 40.402 1.00 92.06 186 ASN A C 1
ATOM 1526 O O . ASN A 1 186 ? -27.753 -10.100 40.422 1.00 92.06 186 ASN A O 1
ATOM 1530 N N . GLY A 1 187 ? -25.704 -10.769 39.824 1.00 94.00 187 GLY A N 1
ATOM 1531 C CA . GLY A 1 187 ? -26.112 -12.052 39.261 1.00 94.00 187 GLY A CA 1
ATOM 1532 C C . GLY A 1 187 ? -26.251 -12.048 37.738 1.00 94.00 187 GLY A C 1
ATOM 1533 O O . GLY A 1 187 ? -25.612 -11.275 37.027 1.00 94.00 187 GLY A O 1
ATOM 1534 N N . LYS A 1 188 ? -27.035 -13.001 37.220 1.00 95.06 188 LYS A N 1
ATOM 1535 C CA . LYS A 1 188 ? -27.236 -13.201 35.777 1.00 95.06 188 LYS A CA 1
ATOM 1536 C C . LYS A 1 188 ? -28.375 -12.323 35.272 1.00 95.06 188 LYS A C 1
ATOM 1538 O O . LYS A 1 188 ? -29.488 -12.429 35.774 1.00 95.06 188 LYS A O 1
ATOM 1543 N N . HIS A 1 189 ? -28.123 -11.573 34.204 1.00 94.00 189 HIS A N 1
ATOM 1544 C CA . HIS A 1 189 ? -29.091 -10.668 33.584 1.00 94.00 189 HIS A CA 1
ATOM 1545 C C . HIS A 1 189 ? -29.120 -10.830 32.066 1.00 94.00 189 HIS A C 1
ATOM 1547 O O . HIS A 1 189 ? -28.177 -11.332 31.446 1.00 94.00 189 HIS A O 1
ATOM 1553 N N . GLN A 1 190 ? -30.217 -10.389 31.458 1.00 95.88 190 GLN A N 1
ATOM 1554 C CA . GLN A 1 190 ? -30.280 -10.134 30.022 1.00 95.88 190 GLN A CA 1
ATOM 1555 C C . GLN A 1 190 ? -29.929 -8.673 29.772 1.00 95.88 190 GLN A C 1
ATOM 1557 O O . GLN A 1 190 ? -30.396 -7.794 30.492 1.00 95.88 190 GLN A O 1
ATOM 1562 N N . PHE A 1 191 ? -29.131 -8.419 28.744 1.00 95.94 191 PHE A N 1
ATOM 1563 C CA . PHE A 1 191 ? -28.707 -7.083 28.358 1.00 95.94 191 PHE A CA 1
ATOM 1564 C C . PHE A 1 191 ? -29.172 -6.760 26.944 1.00 95.94 191 PHE A C 1
ATOM 1566 O O . PHE A 1 191 ? -29.187 -7.626 26.063 1.00 95.94 191 PHE A O 1
ATOM 1573 N N . LYS A 1 192 ? -29.499 -5.493 26.707 1.00 96.31 192 LYS A N 1
ATOM 1574 C CA . LYS A 1 192 ? -29.688 -4.931 25.369 1.00 96.31 192 LYS A CA 1
ATOM 1575 C C . LYS A 1 192 ? -28.848 -3.671 25.270 1.00 96.31 192 LYS A C 1
ATOM 1577 O O . LYS A 1 192 ? -29.061 -2.727 26.024 1.00 96.31 192 LYS A O 1
ATOM 1582 N N . ASN A 1 193 ? -27.883 -3.676 24.353 1.00 95.75 193 ASN A N 1
ATOM 1583 C CA . ASN A 1 193 ? -26.943 -2.573 24.159 1.00 95.75 193 ASN A CA 1
ATOM 1584 C C . ASN A 1 193 ? -26.282 -2.095 25.471 1.00 95.75 193 ASN A C 1
ATOM 1586 O O . ASN A 1 193 ? -26.220 -0.905 25.758 1.00 95.75 193 ASN A O 1
ATOM 1590 N N . GLY A 1 194 ? -25.826 -3.038 26.298 1.00 96.50 194 GLY A N 1
ATOM 1591 C CA . GLY A 1 194 ? -25.109 -2.779 27.547 1.00 96.50 194 GLY A CA 1
ATOM 1592 C C . GLY A 1 194 ? -25.977 -2.294 28.708 1.00 96.50 194 GLY A C 1
ATOM 1593 O O . GLY A 1 194 ? -25.453 -2.034 29.782 1.00 96.50 194 GLY A O 1
ATOM 1594 N N . LYS A 1 195 ? -27.296 -2.187 28.548 1.00 96.62 195 LYS A N 1
ATOM 1595 C CA . LYS A 1 195 ? -28.216 -1.912 29.658 1.00 96.62 195 LYS A CA 1
ATOM 1596 C C . LYS A 1 195 ? -28.922 -3.191 30.076 1.00 96.62 195 LYS A C 1
ATOM 1598 O O . LYS A 1 195 ? -29.148 -4.064 29.235 1.00 96.62 195 LYS A O 1
ATOM 1603 N N . TYR A 1 196 ? -29.297 -3.288 31.350 1.00 94.50 196 TYR A N 1
ATOM 1604 C CA . TYR A 1 196 ? -30.203 -4.342 31.793 1.00 94.50 196 TYR A CA 1
ATOM 1605 C C . TYR A 1 196 ? -31.495 -4.298 30.981 1.00 94.50 196 TYR A C 1
ATOM 1607 O O . TYR A 1 196 ? -32.087 -3.238 30.778 1.00 94.50 196 TYR A O 1
ATOM 1615 N N . LEU A 1 197 ? -31.947 -5.465 30.544 1.00 90.00 197 LEU A N 1
ATOM 1616 C CA . LEU A 1 197 ? -33.277 -5.642 29.997 1.00 90.00 197 LEU A CA 1
ATOM 1617 C C . LEU A 1 197 ? -34.245 -5.794 31.176 1.00 90.00 197 LEU A C 1
ATOM 1619 O O . LEU A 1 197 ? -34.378 -6.876 31.744 1.00 90.00 197 LEU A O 1
ATOM 1623 N N . THR A 1 198 ? -34.892 -4.703 31.577 1.00 78.06 198 THR A N 1
ATOM 1624 C CA . THR A 1 198 ? -35.943 -4.736 32.600 1.00 78.06 198 THR A CA 1
ATOM 1625 C C . THR A 1 198 ? -37.265 -5.183 31.965 1.00 78.06 198 THR A C 1
ATOM 1627 O O . THR A 1 198 ? -37.626 -4.774 30.861 1.00 78.06 198 THR A O 1
ATOM 1630 N N . GLY A 1 199 ? -37.960 -6.118 32.615 1.00 56.72 199 GLY A N 1
ATOM 1631 C CA . GLY A 1 199 ? -39.108 -6.811 32.037 1.00 56.72 199 GLY A CA 1
ATOM 1632 C C . GLY A 1 199 ? -40.369 -5.949 31.916 1.00 56.72 199 GLY A C 1
ATOM 1633 O O . GLY A 1 199 ? -41.014 -5.674 32.917 1.00 56.72 199 GLY A O 1
ATOM 1634 N N . TYR A 1 200 ? -40.762 -5.652 30.675 1.00 47.44 200 TYR A N 1
ATOM 1635 C CA . TYR A 1 200 ? -42.155 -5.698 30.188 1.00 47.44 200 TYR A CA 1
ATOM 1636 C C . TYR A 1 200 ? -42.229 -6.445 28.839 1.00 47.44 200 TYR A C 1
ATOM 1638 O O . TYR A 1 200 ? -43.022 -6.120 27.965 1.00 47.44 200 TYR A O 1
ATOM 1646 N N . ALA A 1 201 ? -41.384 -7.462 28.646 1.00 51.12 201 ALA A N 1
ATOM 1647 C CA . ALA A 1 201 ? -41.364 -8.287 27.434 1.00 51.12 201 ALA A CA 1
ATOM 1648 C C . ALA A 1 201 ? -41.763 -9.748 27.713 1.00 51.12 201 ALA A C 1
ATOM 1650 O O . ALA A 1 201 ? -41.209 -10.662 27.116 1.00 51.12 201 ALA A O 1
ATOM 1651 N N . ASN A 1 202 ? -42.711 -9.961 28.633 1.00 45.19 202 ASN A N 1
ATOM 1652 C CA . ASN A 1 202 ? -43.348 -11.268 28.840 1.00 45.19 202 ASN A CA 1
ATOM 1653 C C . ASN A 1 202 ? -44.760 -11.366 28.232 1.00 45.19 202 ASN A C 1
ATOM 1655 O O . ASN A 1 202 ? -45.377 -12.405 28.396 1.00 45.19 202 ASN A O 1
ATOM 1659 N N . ASN A 1 203 ? -45.274 -10.339 27.536 1.00 43.53 203 ASN A N 1
ATOM 1660 C CA . ASN A 1 203 ? -46.648 -10.338 27.003 1.00 43.53 203 ASN A CA 1
ATOM 1661 C C . ASN A 1 203 ? -46.791 -9.648 25.630 1.00 43.53 203 ASN A C 1
ATOM 1663 O O . ASN A 1 203 ? -47.633 -8.770 25.473 1.00 43.53 203 ASN A O 1
ATOM 1667 N N . LEU A 1 204 ? -46.024 -10.035 24.612 1.00 41.72 204 LEU A N 1
ATOM 1668 C CA . LEU A 1 204 ? -46.479 -9.824 23.232 1.00 41.72 204 LEU A CA 1
ATOM 1669 C C . LEU A 1 204 ? -46.094 -11.035 22.372 1.00 41.72 204 LEU A C 1
ATOM 1671 O O . LEU A 1 204 ? -44.915 -11.360 22.260 1.00 41.72 204 LEU A O 1
ATOM 1675 N N . PHE A 1 205 ? -47.163 -11.679 21.899 1.00 42.81 205 PHE A N 1
ATOM 1676 C CA . PHE A 1 205 ? -47.332 -12.918 21.137 1.00 42.81 205 PHE A CA 1
ATOM 1677 C C . PHE A 1 205 ? -46.268 -13.239 20.083 1.00 42.81 205 PHE A C 1
ATOM 1679 O O . PHE A 1 205 ? -45.877 -12.319 19.331 1.00 42.81 205 PHE A O 1
#

pLDDT: mean 92.9, std 10.18, range [41.72, 98.69]